Protein AF-A0A7C5JP77-F1 (afdb_monomer_lite)

Radius of gyration: 30.07 Å; chains: 1; bounding box: 99×41×96 Å

Foldseek 3Di:
DDDDDDDPPPVVVVVVVVVVVVVVVVVVVVVVVVVVVVVVVVVVLQVQLQVQLVVLLVVLLVVLVVVLVVLVVVLVVCVVVVNVVSNVVSLQVLLLSLQVSNLVSNLVSQVSSVVSVQDFDLVLLVVLLVVLVCLQPPQVPDADPVRHRLRDDSDPCNSVVNSVSSNVSSVVGGRDHQPQQADLPQDDDDFLVRDPVSVVCVVVVVVVCQVVPQVVPDCCGCVNPDDDPVSGDPDDDRDRDDPRHHRGSTSPDDDD

pLDDT: mean 86.54, std 12.5, range [37.97, 97.94]

Structure (mmCIF, N/CA/C/O backbone):
data_AF-A0A7C5JP77-F1
#
_entry.id   AF-A0A7C5JP77-F1
#
loop_
_atom_site.group_PDB
_atom_site.id
_atom_site.type_symbol
_atom_site.label_atom_id
_atom_site.label_alt_id
_atom_site.label_comp_id
_atom_site.label_asym_id
_atom_site.label_entity_id
_atom_site.label_seq_id
_atom_site.pdbx_PDB_ins_code
_atom_site.Cartn_x
_atom_site.Cartn_y
_atom_site.Cartn_z
_atom_site.occupancy
_atom_site.B_iso_or_equiv
_atom_site.auth_seq_id
_atom_site.auth_comp_id
_atom_site.auth_asym_id
_atom_site.auth_atom_id
_atom_site.pdbx_PDB_model_num
ATOM 1 N N . MET A 1 1 ? 66.248 25.920 -66.639 1.00 37.97 1 MET A N 1
ATOM 2 C CA . MET A 1 1 ? 65.153 26.590 -65.904 1.00 37.97 1 MET A CA 1
ATOM 3 C C . MET A 1 1 ? 64.176 25.505 -65.473 1.00 37.97 1 MET A C 1
ATOM 5 O O . MET A 1 1 ? 63.526 24.912 -66.321 1.00 37.97 1 MET A O 1
ATOM 9 N N . ILE A 1 2 ? 64.222 25.117 -64.198 1.00 39.66 2 ILE A N 1
ATOM 10 C CA . ILE A 1 2 ? 63.526 23.939 -63.660 1.00 39.66 2 ILE A CA 1
ATOM 11 C C . ILE A 1 2 ? 62.048 24.297 -63.466 1.00 39.66 2 ILE A C 1
ATOM 13 O O . ILE A 1 2 ? 61.718 25.127 -62.621 1.00 39.66 2 ILE A O 1
ATOM 17 N N . LEU A 1 3 ? 61.170 23.700 -64.274 1.00 46.06 3 LEU A N 1
ATOM 18 C CA . LEU A 1 3 ? 59.717 23.803 -64.135 1.00 46.06 3 LEU A CA 1
ATOM 19 C C . LEU A 1 3 ? 59.241 22.817 -63.063 1.00 46.06 3 LEU A C 1
ATOM 21 O O . LEU A 1 3 ? 59.566 21.632 -63.089 1.00 46.06 3 LEU A O 1
ATOM 25 N N . GLY A 1 4 ? 58.518 23.353 -62.080 1.00 53.06 4 GLY A N 1
ATOM 26 C CA . GLY A 1 4 ? 58.139 22.666 -60.855 1.00 53.06 4 GLY A CA 1
ATOM 27 C C . GLY A 1 4 ? 57.093 21.567 -61.036 1.00 53.06 4 GLY A C 1
ATOM 28 O O . GLY A 1 4 ? 56.078 21.740 -61.706 1.00 53.06 4 GLY A O 1
ATOM 29 N N . SER A 1 5 ? 57.300 20.464 -60.317 1.00 46.22 5 SER A N 1
ATOM 30 C CA . SER A 1 5 ? 56.284 19.445 -60.065 1.00 46.22 5 SER A CA 1
ATOM 31 C C . SER A 1 5 ? 55.594 19.743 -58.728 1.00 46.22 5 SER A C 1
ATOM 33 O O . SER A 1 5 ? 56.103 19.418 -57.653 1.00 46.22 5 SER A O 1
ATOM 35 N N . LYS A 1 6 ? 54.424 20.394 -58.777 1.00 56.50 6 LYS A N 1
ATOM 36 C CA . LYS A 1 6 ? 53.529 20.524 -57.615 1.00 56.50 6 LYS A CA 1
ATOM 37 C C . LYS A 1 6 ? 52.883 19.162 -57.336 1.00 56.50 6 LYS A C 1
ATOM 39 O O . LYS A 1 6 ? 52.058 18.694 -58.114 1.00 56.50 6 LYS A O 1
ATOM 44 N N . LYS A 1 7 ? 53.234 18.542 -56.203 1.00 54.53 7 LYS A N 1
ATOM 45 C CA . LYS A 1 7 ? 52.627 17.297 -55.696 1.00 54.53 7 LYS A CA 1
ATOM 46 C C . LYS A 1 7 ? 51.106 17.464 -55.516 1.00 54.53 7 LYS A C 1
ATOM 48 O O . LYS A 1 7 ? 50.663 18.098 -54.562 1.00 54.53 7 LYS A O 1
ATOM 53 N N . SER A 1 8 ? 50.302 16.855 -56.389 1.00 54.84 8 SER A N 1
ATOM 54 C CA . SER A 1 8 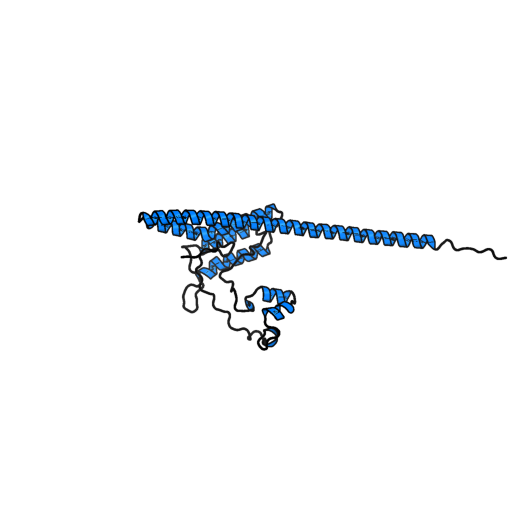? 48.829 16.819 -56.296 1.00 54.84 8 SER A CA 1
ATOM 55 C C . SER A 1 8 ? 48.281 15.696 -55.391 1.00 54.84 8 SER A C 1
ATOM 57 O O . SER A 1 8 ? 47.069 15.566 -55.236 1.00 54.84 8 SER A O 1
ATOM 59 N N . GLY A 1 9 ? 49.149 14.909 -54.742 1.00 54.22 9 GLY A N 1
ATOM 60 C CA . GLY A 1 9 ? 48.760 13.747 -53.926 1.00 54.22 9 GLY A CA 1
ATOM 61 C C . GLY A 1 9 ? 48.175 14.056 -52.538 1.00 54.22 9 GLY A C 1
ATOM 62 O O . GLY A 1 9 ? 47.487 13.212 -51.976 1.00 54.22 9 GLY A O 1
ATOM 63 N N . ASN A 1 10 ? 48.383 15.261 -51.991 1.00 58.22 10 ASN A N 1
ATOM 64 C CA . ASN A 1 10 ? 48.020 15.570 -50.596 1.00 58.22 10 ASN A CA 1
ATOM 65 C C . ASN A 1 10 ? 46.517 15.798 -50.354 1.00 58.22 10 ASN A C 1
ATOM 67 O O . ASN A 1 10 ? 46.034 15.575 -49.249 1.00 58.22 10 ASN A O 1
ATOM 71 N N . ARG A 1 11 ? 45.749 16.224 -51.367 1.00 61.47 11 ARG A N 1
ATOM 72 C CA . ARG A 1 11 ? 44.322 16.562 -51.182 1.00 61.47 11 ARG A CA 1
ATOM 73 C C . ARG A 1 11 ? 43.405 15.336 -51.166 1.00 61.47 11 ARG A C 1
ATOM 75 O O . ARG A 1 11 ? 42.412 15.342 -50.453 1.00 61.47 11 ARG A O 1
ATOM 82 N N . ARG A 1 12 ? 43.736 14.273 -51.912 1.00 66.00 12 ARG A N 1
ATOM 83 C CA . ARG A 1 12 ? 42.913 13.047 -51.969 1.00 66.00 12 ARG A CA 1
ATOM 84 C C . ARG A 1 12 ? 42.928 12.269 -50.648 1.00 66.00 12 ARG A C 1
ATOM 86 O O . ARG A 1 12 ? 41.871 11.836 -50.208 1.00 66.00 12 ARG A O 1
ATOM 93 N N . GLY A 1 13 ? 44.085 12.160 -49.987 1.00 72.75 13 GLY A N 1
ATOM 94 C CA . GLY A 1 13 ? 44.187 11.524 -48.665 1.00 72.75 13 GLY A CA 1
ATOM 95 C C . GLY A 1 13 ? 43.429 12.290 -47.575 1.00 72.75 13 GLY A C 1
ATOM 96 O O . GLY A 1 13 ? 42.719 11.689 -46.776 1.00 72.75 13 GLY A O 1
ATOM 97 N N . GLN A 1 14 ? 43.494 13.624 -47.603 1.00 79.69 14 GLN A N 1
ATOM 98 C CA . GLN A 1 14 ? 42.784 14.484 -46.652 1.00 79.69 14 GLN A CA 1
ATOM 99 C C . GLN A 1 14 ? 41.253 14.384 -46.782 1.00 79.69 14 GLN A C 1
ATOM 101 O O . GLN A 1 14 ? 40.559 14.369 -45.770 1.00 79.69 14 GLN A O 1
ATOM 106 N N . VAL A 1 15 ? 40.721 14.265 -48.006 1.00 88.06 15 VAL A N 1
ATOM 107 C CA . VAL A 1 15 ? 39.273 14.092 -48.237 1.00 88.06 15 VAL A CA 1
ATOM 108 C C . VAL A 1 15 ? 38.774 12.746 -47.706 1.00 88.06 15 VAL A C 1
ATOM 110 O O . VAL A 1 15 ? 37.706 12.693 -47.103 1.00 88.06 15 VAL A O 1
ATOM 113 N N . ILE A 1 16 ? 39.550 11.670 -47.874 1.00 89.69 16 ILE A N 1
ATOM 114 C CA . ILE A 1 16 ? 39.183 10.343 -47.355 1.00 89.69 16 ILE A CA 1
ATOM 115 C C . ILE A 1 16 ? 39.157 10.352 -45.823 1.00 89.69 16 ILE A C 1
ATOM 117 O O . ILE A 1 16 ? 38.186 9.887 -45.235 1.00 89.69 16 ILE A O 1
ATOM 121 N N . ILE A 1 17 ? 40.174 10.931 -45.175 1.00 90.00 17 ILE A N 1
ATOM 122 C CA . ILE A 1 17 ? 40.219 11.040 -43.707 1.00 90.00 17 ILE A CA 1
ATOM 123 C C . ILE A 1 17 ? 39.028 11.854 -43.191 1.00 90.00 17 ILE A C 1
ATOM 125 O O . ILE A 1 17 ? 38.385 11.450 -42.225 1.00 90.00 17 ILE A O 1
ATOM 129 N N . PHE A 1 18 ? 38.695 12.966 -43.852 1.00 92.75 18 PHE A N 1
ATOM 130 C CA . PHE A 1 18 ? 37.549 13.789 -43.474 1.00 92.75 18 PHE A CA 1
ATOM 131 C C . PHE A 1 18 ? 36.217 13.040 -43.617 1.00 92.75 18 PHE A C 1
ATOM 133 O O . PHE A 1 18 ? 35.397 13.091 -42.706 1.00 92.75 18 PHE A O 1
ATOM 140 N N . LEU A 1 19 ? 36.009 12.307 -44.717 1.00 93.94 19 LEU A N 1
ATOM 141 C CA . LEU A 1 19 ? 34.794 11.509 -44.919 1.00 93.94 19 LEU A CA 1
ATOM 142 C C . LEU A 1 19 ? 34.662 10.384 -43.890 1.00 93.94 19 LEU A C 1
ATOM 144 O O . LEU A 1 19 ? 33.571 10.169 -43.369 1.00 93.94 19 LEU A O 1
ATOM 148 N N . VAL A 1 20 ? 35.760 9.697 -43.566 1.00 95.19 20 VAL A N 1
ATOM 149 C CA . VAL A 1 20 ? 35.767 8.658 -42.526 1.00 95.19 20 VAL A CA 1
ATOM 150 C C . VAL A 1 20 ? 35.451 9.268 -41.161 1.00 95.19 20 VAL A C 1
ATOM 152 O O . VAL A 1 20 ? 34.589 8.753 -40.455 1.00 95.19 20 VAL A O 1
ATOM 155 N N . LEU A 1 21 ? 36.078 10.392 -40.806 1.00 96.06 21 LEU A N 1
ATOM 156 C CA . LEU A 1 21 ? 35.807 11.094 -39.551 1.00 96.06 21 LEU A CA 1
ATOM 157 C C . LEU A 1 21 ? 34.347 11.566 -39.472 1.00 96.06 21 LEU A C 1
ATOM 159 O O . LEU A 1 21 ? 33.698 11.377 -38.448 1.00 96.06 21 LEU A O 1
ATOM 163 N N . MET A 1 22 ? 33.806 12.114 -40.560 1.00 96.06 22 MET A N 1
ATOM 164 C CA . MET A 1 22 ? 32.404 12.522 -40.643 1.00 96.06 22 MET A CA 1
ATOM 165 C C . MET A 1 22 ? 31.453 11.328 -40.475 1.00 96.06 22 MET A C 1
ATOM 167 O O . MET A 1 22 ? 30.473 11.440 -39.744 1.00 96.06 22 MET A O 1
ATOM 171 N N . LEU A 1 23 ? 31.743 10.182 -41.100 1.00 96.56 23 LEU A N 1
ATOM 172 C CA . LEU A 1 23 ? 30.961 8.951 -40.935 1.00 96.56 23 LEU A CA 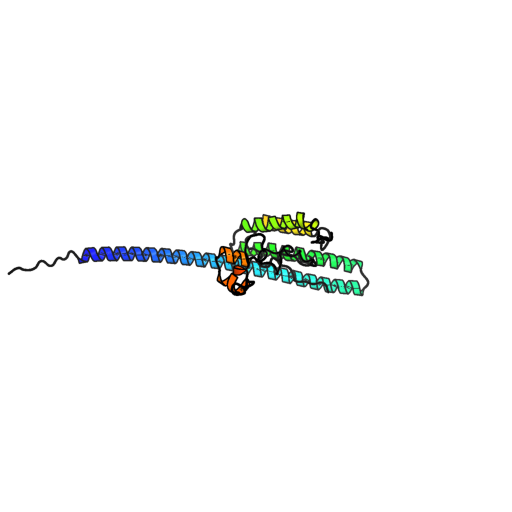1
ATOM 173 C C . LEU A 1 23 ? 30.979 8.450 -39.491 1.00 96.56 23 LEU A C 1
ATOM 175 O O . LEU A 1 23 ? 29.932 8.090 -38.959 1.00 96.56 23 LEU A O 1
ATOM 179 N N . VAL A 1 24 ? 32.148 8.462 -38.848 1.00 96.62 24 VAL A N 1
ATOM 180 C CA . VAL A 1 24 ? 32.291 8.070 -37.440 1.00 96.62 24 VAL A CA 1
ATOM 181 C C . VAL A 1 24 ? 31.489 9.008 -36.538 1.00 96.62 24 VAL A C 1
ATOM 183 O O . VAL A 1 24 ? 30.733 8.537 -35.693 1.00 96.62 24 VAL A O 1
ATOM 186 N N . ILE A 1 25 ? 31.586 10.325 -36.745 1.00 96.69 25 ILE A N 1
ATOM 187 C CA . ILE A 1 25 ? 30.802 11.307 -35.982 1.00 96.69 25 ILE A CA 1
ATOM 188 C C . ILE A 1 25 ? 29.303 11.069 -36.183 1.00 96.69 25 ILE A C 1
ATOM 190 O O . ILE A 1 25 ? 28.566 10.999 -35.203 1.00 96.69 25 ILE A O 1
ATOM 194 N N . LEU A 1 26 ? 28.845 10.900 -37.426 1.00 96.81 26 LEU A N 1
ATOM 195 C CA . LEU A 1 26 ? 27.435 10.628 -37.719 1.00 96.81 26 LEU A CA 1
ATOM 196 C C . LEU A 1 26 ? 26.949 9.340 -37.053 1.00 96.81 26 LEU A C 1
ATOM 198 O O . LEU A 1 26 ? 25.852 9.321 -36.503 1.00 96.81 26 LEU A O 1
ATOM 202 N N . PHE A 1 27 ? 27.765 8.289 -37.052 1.00 96.56 27 PHE A N 1
ATOM 203 C CA . PHE A 1 27 ? 27.444 7.037 -36.376 1.00 96.56 27 PHE A CA 1
ATOM 204 C C . PHE A 1 27 ? 27.237 7.237 -34.869 1.00 96.56 27 PHE A C 1
ATOM 206 O O . PHE A 1 27 ? 26.215 6.809 -34.331 1.00 96.56 27 PHE A O 1
ATOM 213 N N . PHE A 1 28 ? 28.143 7.959 -34.199 1.00 97.12 28 PHE A N 1
ATOM 214 C CA . PHE A 1 28 ? 27.981 8.294 -32.781 1.00 97.12 28 PHE A CA 1
ATOM 215 C C . PHE A 1 28 ? 26.754 9.168 -32.521 1.00 97.12 28 PHE A C 1
ATOM 217 O O . PHE A 1 28 ? 26.033 8.922 -31.559 1.00 97.12 28 PHE A O 1
ATOM 224 N N . VAL A 1 29 ? 26.479 10.150 -33.383 1.00 96.75 29 VAL A N 1
ATOM 225 C CA . VAL A 1 29 ? 25.280 10.994 -33.269 1.00 96.75 29 VAL A CA 1
ATOM 226 C C . VAL A 1 29 ? 24.009 10.151 -33.382 1.00 96.75 29 VAL A C 1
ATOM 228 O O . VAL A 1 29 ? 23.079 10.361 -32.605 1.00 96.75 29 VAL A O 1
ATOM 231 N N . VAL A 1 30 ? 23.956 9.184 -34.301 1.00 96.50 30 VAL A N 1
ATOM 232 C CA . VAL A 1 30 ? 22.794 8.294 -34.460 1.00 96.50 30 VAL A CA 1
ATOM 233 C C . VAL A 1 30 ? 22.602 7.403 -33.231 1.00 96.50 30 VAL A C 1
ATOM 235 O O . VAL A 1 30 ? 21.485 7.337 -32.721 1.00 96.50 30 VAL A O 1
ATOM 238 N N . ILE A 1 31 ? 23.668 6.775 -32.718 1.00 96.12 31 ILE A N 1
ATOM 239 C CA . ILE A 1 31 ? 23.594 5.959 -31.492 1.00 96.12 31 ILE A CA 1
ATOM 240 C C . ILE A 1 31 ? 23.131 6.808 -30.311 1.00 96.12 31 ILE A C 1
ATOM 242 O O . ILE A 1 31 ? 22.189 6.436 -29.618 1.00 96.12 31 ILE A O 1
ATOM 246 N N . PHE A 1 32 ? 23.738 7.980 -30.125 1.00 96.19 32 PHE A N 1
ATOM 247 C CA . PHE A 1 32 ? 23.398 8.872 -29.025 1.00 96.19 32 PHE A CA 1
ATOM 248 C C . PHE A 1 32 ? 21.928 9.306 -29.069 1.00 96.19 32 PHE A C 1
ATOM 250 O O . PHE A 1 32 ? 21.248 9.292 -28.045 1.00 96.19 32 PHE A O 1
ATOM 257 N N . ASN A 1 33 ? 21.408 9.650 -30.253 1.00 96.00 33 ASN A N 1
ATOM 258 C CA . ASN A 1 33 ? 19.995 10.001 -30.403 1.00 96.00 33 ASN A CA 1
ATOM 259 C C . ASN A 1 33 ? 19.077 8.810 -30.116 1.00 96.00 33 ASN A C 1
ATOM 261 O O . ASN A 1 33 ? 18.059 8.978 -29.447 1.00 96.00 33 ASN A O 1
ATOM 265 N N . PHE A 1 34 ? 19.426 7.613 -30.592 1.00 96.44 34 PHE A N 1
ATOM 266 C CA . PHE A 1 34 ? 18.645 6.409 -30.323 1.00 96.44 34 PHE A CA 1
ATOM 267 C C . PHE A 1 34 ? 18.576 6.097 -28.823 1.00 96.44 34 PHE A C 1
ATOM 269 O O . PHE A 1 34 ? 17.485 5.878 -28.291 1.00 96.44 34 PHE A O 1
ATOM 276 N N . ASP A 1 35 ? 19.713 6.145 -28.130 1.00 95.44 35 ASP A N 1
ATOM 277 C CA . ASP A 1 35 ? 19.783 5.899 -26.690 1.00 95.44 35 ASP A CA 1
ATOM 278 C C . ASP A 1 35 ? 19.000 6.955 -25.904 1.00 95.44 35 ASP A C 1
ATOM 280 O O . ASP A 1 35 ? 18.202 6.609 -25.029 1.00 95.44 35 ASP A O 1
ATOM 284 N N . LEU A 1 36 ? 19.144 8.236 -26.262 1.00 95.12 36 LEU A N 1
ATOM 285 C CA . LEU A 1 36 ? 18.402 9.329 -25.634 1.00 95.12 36 LEU A CA 1
ATOM 286 C C . LEU A 1 36 ? 16.889 9.154 -25.813 1.00 95.12 36 LEU A C 1
ATOM 288 O O . LEU A 1 36 ? 16.140 9.238 -24.838 1.00 95.12 36 LEU A O 1
ATOM 292 N N . HIS A 1 37 ? 16.428 8.842 -27.026 1.00 95.38 37 HIS A N 1
ATOM 293 C CA . HIS A 1 37 ? 15.012 8.575 -27.277 1.00 95.38 37 HIS A CA 1
ATOM 294 C C . HIS A 1 37 ? 14.500 7.372 -26.487 1.00 95.38 37 HIS A C 1
ATOM 296 O O . HIS A 1 37 ? 13.410 7.438 -25.915 1.00 95.38 37 HIS A O 1
ATOM 302 N N . LYS A 1 38 ? 15.280 6.289 -26.412 1.00 94.81 38 LYS A N 1
ATOM 303 C CA . LYS A 1 38 ? 14.903 5.086 -25.666 1.00 94.81 38 LYS A CA 1
ATOM 304 C C . LYS A 1 38 ? 14.769 5.369 -24.169 1.00 94.81 38 LYS A C 1
ATOM 306 O O . LYS A 1 38 ? 13.777 4.957 -23.568 1.00 94.81 38 LYS A O 1
ATOM 311 N N . ILE A 1 39 ? 15.723 6.090 -23.578 1.00 94.12 39 ILE A N 1
ATOM 312 C CA . ILE A 1 39 ? 15.694 6.458 -22.154 1.00 94.12 39 ILE A CA 1
ATOM 313 C C . ILE A 1 39 ? 14.486 7.350 -21.855 1.00 94.12 39 ILE A C 1
ATOM 315 O O . ILE A 1 39 ? 13.744 7.077 -20.911 1.00 94.12 39 ILE A O 1
ATOM 319 N N . LEU A 1 40 ? 14.246 8.379 -22.673 1.00 94.19 40 LEU A N 1
ATOM 320 C CA . LEU A 1 40 ? 13.098 9.273 -22.494 1.00 94.19 40 LEU A CA 1
ATOM 321 C C . LEU A 1 40 ? 11.766 8.529 -22.630 1.00 94.19 40 LEU A C 1
ATOM 323 O O . LEU A 1 40 ? 10.856 8.752 -21.832 1.00 94.19 40 LEU A O 1
ATOM 327 N N . TYR A 1 41 ? 11.662 7.621 -23.599 1.00 93.19 41 TYR A N 1
ATOM 328 C CA . TYR A 1 41 ? 10.461 6.819 -23.808 1.00 93.19 41 TYR A CA 1
ATOM 329 C C . TYR A 1 41 ? 10.164 5.904 -22.614 1.00 93.19 41 TYR A C 1
ATOM 331 O O . TYR A 1 41 ? 9.043 5.906 -22.109 1.00 93.19 41 TYR A O 1
ATOM 339 N N . ILE A 1 42 ? 11.163 5.162 -22.122 1.00 91.38 42 ILE A N 1
ATOM 340 C CA . ILE A 1 42 ? 10.990 4.275 -20.959 1.00 91.38 42 ILE A CA 1
ATOM 341 C C . ILE A 1 42 ? 10.632 5.091 -19.713 1.00 91.38 42 ILE A C 1
ATOM 343 O O . ILE A 1 42 ? 9.732 4.701 -18.973 1.00 91.38 42 ILE A O 1
ATOM 347 N N . LYS A 1 43 ? 11.272 6.250 -19.511 1.00 91.06 43 LYS A N 1
ATOM 348 C CA . LYS A 1 43 ? 10.963 7.138 -18.384 1.00 91.06 43 LYS A CA 1
ATOM 349 C C . LYS A 1 43 ? 9.529 7.665 -18.442 1.00 91.06 43 LYS A C 1
ATOM 351 O O . LYS A 1 43 ? 8.837 7.630 -17.432 1.00 91.06 43 LYS A O 1
ATOM 356 N N . SER A 1 44 ? 9.071 8.106 -19.615 1.00 92.69 44 SER A N 1
ATOM 357 C CA . SER A 1 44 ? 7.689 8.567 -19.798 1.00 92.69 44 SER A CA 1
ATOM 358 C C . SER A 1 44 ? 6.678 7.453 -19.531 1.00 92.69 44 SER A C 1
ATOM 360 O O . SER A 1 44 ? 5.659 7.691 -18.892 1.00 92.69 44 SER A O 1
ATOM 362 N N . LEU A 1 45 ? 6.968 6.232 -19.977 1.00 91.50 45 LEU A N 1
ATOM 363 C CA . LEU A 1 45 ? 6.102 5.078 -19.762 1.00 91.50 45 LEU A CA 1
ATOM 364 C C . LEU A 1 45 ? 6.025 4.688 -18.279 1.00 91.50 45 LEU A C 1
ATOM 366 O O . LEU A 1 45 ? 4.929 4.479 -17.765 1.00 91.50 45 LEU A O 1
ATOM 370 N N . ALA A 1 46 ? 7.165 4.661 -17.584 1.00 89.69 46 ALA A N 1
ATOM 371 C CA . ALA A 1 46 ? 7.217 4.404 -16.146 1.00 89.69 46 ALA A CA 1
ATOM 372 C C . ALA A 1 46 ? 6.460 5.475 -15.343 1.00 89.69 46 ALA A C 1
ATOM 374 O O . ALA A 1 46 ? 5.680 5.137 -14.455 1.00 89.69 46 ALA A O 1
ATOM 375 N N . GLN A 1 47 ? 6.627 6.754 -15.696 1.00 91.62 47 GLN A N 1
ATOM 376 C CA . GLN A 1 47 ? 5.910 7.855 -15.054 1.00 91.62 47 GLN A CA 1
ATOM 377 C C . GLN A 1 47 ? 4.395 7.751 -15.272 1.00 91.62 47 GLN A C 1
ATOM 379 O O . GLN A 1 47 ? 3.642 7.792 -14.306 1.00 91.62 47 GLN A O 1
ATOM 384 N N . ASN A 1 48 ? 3.945 7.522 -16.509 1.00 94.00 48 ASN A N 1
ATOM 385 C CA . ASN A 1 48 ? 2.519 7.357 -16.808 1.00 94.00 48 ASN A CA 1
ATOM 386 C C . ASN A 1 48 ? 1.899 6.181 -16.037 1.00 94.00 48 ASN A C 1
ATOM 388 O O . ASN A 1 48 ? 0.750 6.259 -15.604 1.00 94.00 48 ASN A O 1
ATOM 392 N N . ALA A 1 49 ? 2.649 5.090 -15.857 1.00 94.00 49 ALA A N 1
ATOM 393 C CA . ALA A 1 49 ? 2.196 3.961 -15.058 1.00 94.00 49 ALA A CA 1
ATOM 394 C C . ALA A 1 49 ? 2.086 4.306 -13.568 1.00 94.00 49 ALA A C 1
ATOM 396 O O . ALA A 1 49 ? 1.077 3.960 -12.950 1.00 94.00 49 ALA A O 1
ATOM 397 N N . GLY A 1 50 ? 3.071 5.013 -13.008 1.00 92.44 50 GLY A N 1
ATOM 398 C CA . GLY A 1 50 ? 3.023 5.518 -11.634 1.00 92.44 50 GLY A CA 1
ATOM 399 C C . GLY A 1 50 ? 1.841 6.464 -11.408 1.00 92.44 50 GLY A C 1
ATOM 400 O O . GLY A 1 50 ? 1.034 6.230 -10.510 1.00 92.44 50 GLY A O 1
ATOM 401 N N . ASP A 1 51 ? 1.668 7.455 -12.283 1.00 92.94 51 ASP A N 1
ATOM 402 C CA . ASP A 1 51 ? 0.593 8.451 -12.200 1.00 92.94 51 ASP A CA 1
ATOM 403 C C . ASP A 1 51 ? -0.796 7.800 -12.296 1.00 92.94 51 ASP A C 1
ATOM 405 O O . ASP A 1 51 ? -1.697 8.111 -11.513 1.00 92.94 51 ASP A O 1
ATOM 409 N N . ALA A 1 52 ? -0.978 6.844 -13.214 1.00 95.31 52 ALA A N 1
ATOM 410 C CA . ALA A 1 52 ? -2.230 6.099 -13.334 1.00 95.31 52 ALA A CA 1
ATOM 411 C C . ALA A 1 52 ? -2.524 5.246 -12.091 1.00 95.31 52 ALA A C 1
ATOM 413 O O . ALA A 1 52 ? -3.678 5.149 -11.668 1.00 95.31 52 ALA A O 1
ATOM 414 N N . SER A 1 53 ? -1.489 4.650 -11.496 1.00 95.38 53 SER A N 1
ATOM 415 C CA . SER A 1 53 ? -1.601 3.859 -10.265 1.00 95.38 53 SER A CA 1
ATOM 416 C C . SER A 1 53 ? -2.008 4.731 -9.085 1.00 95.38 53 SER A C 1
ATOM 418 O O . SER A 1 53 ? -2.981 4.417 -8.400 1.00 95.38 53 SER A O 1
ATOM 420 N N . ALA A 1 54 ? -1.323 5.862 -8.899 1.00 93.06 54 ALA A N 1
ATOM 421 C CA . ALA A 1 54 ? -1.619 6.829 -7.849 1.00 93.06 54 ALA A CA 1
ATOM 422 C C . ALA A 1 54 ? -3.040 7.392 -7.986 1.00 93.06 54 ALA A C 1
ATOM 424 O O . ALA A 1 54 ? -3.782 7.454 -7.006 1.00 93.06 54 ALA A O 1
ATOM 425 N N . LEU A 1 55 ? -3.463 7.730 -9.210 1.00 94.88 55 LEU A N 1
ATOM 426 C CA . LEU A 1 55 ? -4.815 8.220 -9.473 1.00 94.88 55 LEU A CA 1
ATOM 427 C C . LEU A 1 55 ? -5.885 7.171 -9.137 1.00 94.88 55 LEU A C 1
ATOM 429 O O . LEU A 1 55 ? -6.915 7.504 -8.547 1.00 94.88 55 LEU A O 1
ATOM 433 N N . MET A 1 56 ? -5.660 5.907 -9.503 1.00 95.38 56 MET A N 1
ATOM 434 C CA . MET A 1 56 ? -6.607 4.830 -9.209 1.00 95.38 56 MET A CA 1
ATOM 435 C C . MET A 1 56 ? -6.674 4.507 -7.717 1.00 95.38 56 MET A C 1
ATOM 437 O O . MET A 1 56 ? -7.781 4.343 -7.197 1.00 95.38 56 MET A O 1
ATOM 441 N N . ALA A 1 57 ? -5.533 4.502 -7.022 1.00 94.12 57 ALA A N 1
ATOM 442 C CA . ALA A 1 57 ? -5.490 4.362 -5.571 1.00 94.12 57 ALA A CA 1
ATOM 443 C C . ALA A 1 57 ? -6.278 5.490 -4.884 1.00 94.12 57 ALA A C 1
ATOM 445 O O . ALA A 1 57 ? -7.207 5.217 -4.122 1.00 94.12 57 ALA A O 1
ATOM 446 N N . ALA A 1 58 ? -5.998 6.751 -5.233 1.00 92.62 58 ALA A N 1
ATOM 447 C CA . ALA A 1 58 ? -6.676 7.918 -4.667 1.00 92.62 58 ALA A CA 1
ATOM 448 C C . ALA A 1 58 ? -8.193 7.893 -4.918 1.00 92.62 58 ALA A C 1
ATOM 450 O O . ALA A 1 58 ? -8.988 8.220 -4.033 1.00 92.62 58 ALA A O 1
ATOM 451 N N . ARG A 1 59 ? -8.621 7.453 -6.109 1.00 95.50 59 ARG A N 1
ATOM 452 C CA . ARG A 1 59 ? -10.045 7.303 -6.434 1.00 95.50 59 ARG A CA 1
ATOM 453 C C . ARG A 1 59 ? -10.732 6.299 -5.509 1.00 95.50 59 ARG A C 1
ATOM 455 O O . ARG A 1 59 ? -11.825 6.583 -5.022 1.00 95.50 59 ARG A O 1
ATOM 462 N N . TRP A 1 60 ? -10.112 5.149 -5.257 1.00 95.62 60 TRP A N 1
ATOM 463 C CA . TRP A 1 60 ? -10.675 4.128 -4.370 1.00 95.62 60 TRP A CA 1
ATOM 464 C C . TRP A 1 60 ? -10.613 4.506 -2.893 1.00 95.62 60 TRP A C 1
ATOM 466 O O . TRP A 1 60 ? -11.565 4.220 -2.165 1.00 95.62 60 TRP A O 1
ATOM 476 N N . GLN A 1 61 ? -9.573 5.220 -2.459 1.00 93.50 61 GLN A N 1
ATOM 477 C CA . GLN A 1 61 ? -9.545 5.831 -1.128 1.00 93.50 61 GLN A CA 1
ATOM 478 C C . GLN A 1 61 ? -10.725 6.799 -0.951 1.00 93.50 61 GLN A C 1
ATOM 480 O O . GLN A 1 61 ? -11.449 6.705 0.037 1.00 93.50 61 GLN A O 1
ATOM 485 N N . GLY A 1 62 ? -10.993 7.659 -1.942 1.00 94.56 62 GLY A N 1
ATOM 486 C CA . GLY A 1 62 ? -12.141 8.572 -1.925 1.00 94.56 62 GLY A CA 1
ATOM 487 C C . GLY A 1 62 ? -13.497 7.857 -1.891 1.00 94.56 62 GLY A C 1
ATOM 488 O O . GLY A 1 62 ? -14.370 8.229 -1.110 1.00 94.56 62 GLY A O 1
ATOM 489 N N . ILE A 1 63 ? -13.672 6.794 -2.687 1.00 96.88 63 ILE A N 1
ATOM 490 C CA . ILE A 1 63 ? -14.891 5.962 -2.659 1.00 96.88 63 ILE A CA 1
ATOM 491 C C . ILE A 1 63 ? -15.085 5.330 -1.275 1.00 96.88 63 ILE A C 1
ATOM 493 O O . ILE A 1 63 ? -16.190 5.359 -0.736 1.00 96.88 63 ILE A O 1
ATOM 497 N N . THR A 1 64 ? -14.014 4.799 -0.685 1.00 96.69 64 THR A N 1
ATOM 498 C CA . THR A 1 64 ? -14.061 4.156 0.634 1.00 96.69 64 THR A CA 1
ATOM 499 C C . THR A 1 64 ? -14.410 5.161 1.732 1.00 96.69 64 THR A C 1
ATOM 501 O O . THR A 1 64 ? -15.263 4.880 2.569 1.00 96.69 64 THR A O 1
ATOM 504 N N . LEU A 1 65 ? -13.813 6.357 1.704 1.00 95.50 65 LEU A N 1
ATOM 505 C CA . LEU A 1 65 ? -14.124 7.433 2.651 1.00 95.50 65 LEU A CA 1
ATOM 506 C C . LEU A 1 65 ? -15.592 7.866 2.574 1.00 95.50 65 LEU A C 1
ATOM 508 O O . LEU A 1 65 ? -16.223 8.050 3.613 1.00 95.50 65 LEU A O 1
ATOM 512 N N . ASN A 1 66 ? -16.151 7.976 1.365 1.00 96.50 66 ASN A N 1
ATOM 513 C CA . ASN A 1 66 ? -17.570 8.287 1.190 1.00 96.50 66 ASN A CA 1
ATOM 514 C C . ASN A 1 66 ? -18.459 7.189 1.789 1.00 96.50 66 ASN A C 1
ATOM 516 O O . ASN A 1 66 ? -19.379 7.498 2.538 1.00 96.50 66 ASN A O 1
ATOM 520 N N . LEU A 1 67 ? -18.136 5.915 1.540 1.00 96.75 67 LEU A N 1
ATOM 521 C CA . LEU A 1 67 ? -18.884 4.783 2.095 1.00 96.75 67 LEU A CA 1
ATOM 522 C C . LEU A 1 67 ? -18.833 4.749 3.631 1.00 96.75 67 LEU A C 1
ATOM 524 O O . LEU A 1 67 ? -19.838 4.471 4.283 1.00 96.75 67 LEU A O 1
ATOM 528 N N . ILE A 1 68 ? -17.679 5.063 4.225 1.00 95.25 68 ILE A N 1
ATOM 529 C CA . ILE A 1 68 ? -17.548 5.205 5.681 1.00 95.25 68 ILE A CA 1
ATOM 530 C C . ILE A 1 68 ? -18.390 6.385 6.188 1.00 95.25 68 ILE A C 1
ATOM 532 O O . ILE A 1 68 ? -19.035 6.265 7.230 1.00 95.25 68 ILE A O 1
ATOM 536 N N . GLY A 1 69 ? -18.433 7.496 5.448 1.00 94.69 69 GLY A N 1
ATOM 537 C CA . GLY A 1 69 ? -19.317 8.629 5.724 1.00 94.69 69 GLY A CA 1
ATOM 538 C C . GLY A 1 69 ? -20.797 8.238 5.736 1.00 94.69 69 GLY A C 1
ATOM 539 O O . GLY A 1 69 ? -21.506 8.565 6.688 1.00 94.69 69 GLY A O 1
ATOM 540 N N . ASP A 1 70 ? -21.245 7.469 4.745 1.00 97.00 70 ASP A N 1
ATOM 541 C CA . ASP A 1 70 ? -22.616 6.950 4.684 1.00 97.00 70 ASP A CA 1
ATOM 542 C C . ASP A 1 70 ? -22.917 6.022 5.874 1.00 97.00 70 ASP A C 1
ATOM 544 O O . ASP A 1 70 ? -23.976 6.120 6.502 1.00 97.00 70 ASP A O 1
ATOM 548 N N . LEU A 1 71 ? -21.958 5.170 6.252 1.00 96.12 71 LEU A N 1
ATOM 549 C CA . LEU A 1 71 ? -22.057 4.318 7.440 1.00 96.12 71 LEU A CA 1
ATOM 550 C C . LEU A 1 71 ? -22.130 5.130 8.735 1.00 96.12 71 LEU A C 1
ATOM 552 O O . LEU A 1 71 ? -22.922 4.781 9.605 1.00 96.12 71 LEU A O 1
ATOM 556 N N . ASN A 1 72 ? -21.393 6.237 8.854 1.00 94.31 72 ASN A N 1
ATOM 557 C CA . ASN A 1 72 ? -21.479 7.123 10.021 1.00 94.31 72 ASN A CA 1
ATOM 558 C C . ASN A 1 72 ? -22.890 7.717 10.173 1.00 94.31 72 ASN A C 1
ATOM 560 O O . ASN A 1 72 ? -23.421 7.781 11.282 1.00 94.31 72 ASN A O 1
ATOM 564 N N . ILE A 1 73 ? -23.528 8.116 9.066 1.00 96.25 73 ILE A N 1
ATOM 565 C CA . ILE A 1 73 ? -24.906 8.636 9.085 1.00 96.25 73 ILE A CA 1
ATOM 566 C C . ILE A 1 73 ? -25.887 7.533 9.501 1.00 96.25 73 ILE A C 1
ATOM 568 O O . ILE A 1 73 ? -26.746 7.758 10.357 1.00 96.25 73 ILE A O 1
ATOM 572 N N . MET A 1 74 ? -25.746 6.327 8.941 1.00 96.25 74 MET A N 1
ATOM 573 C CA . MET A 1 74 ? -26.583 5.179 9.310 1.00 96.25 74 MET A CA 1
ATOM 574 C C . MET A 1 74 ? -26.401 4.781 10.780 1.00 96.25 74 MET A C 1
ATOM 576 O O . MET A 1 74 ? -27.383 4.486 11.461 1.00 96.25 74 MET A O 1
ATOM 580 N N . GLN A 1 75 ? -25.171 4.828 11.292 1.00 95.62 75 GLN A N 1
ATOM 581 C CA . GLN A 1 75 ? -24.869 4.556 12.695 1.00 95.62 75 GLN A CA 1
ATOM 582 C C . GLN A 1 75 ? -25.540 5.584 13.610 1.00 95.62 75 GLN A C 1
ATOM 584 O O . GLN A 1 75 ? -26.185 5.206 14.587 1.00 95.62 75 GLN A O 1
ATOM 589 N N . ALA A 1 76 ? -25.446 6.875 13.278 1.00 94.75 76 ALA A N 1
ATOM 590 C CA . ALA A 1 76 ? -26.093 7.939 14.042 1.00 94.75 76 ALA A CA 1
ATOM 591 C C . ALA A 1 76 ? -27.621 7.773 14.074 1.00 94.75 76 ALA A C 1
ATOM 593 O O . ALA A 1 76 ? -28.243 7.956 15.124 1.00 94.75 76 ALA A O 1
ATOM 594 N N . LEU A 1 77 ? -28.228 7.368 12.953 1.00 96.62 77 LEU A N 1
ATOM 595 C CA . LEU A 1 77 ? -29.658 7.071 12.884 1.00 96.62 77 LEU A CA 1
ATOM 596 C C . LEU A 1 77 ? -30.032 5.880 13.778 1.00 96.62 77 LEU A C 1
ATOM 598 O O . LEU A 1 77 ? -30.974 5.996 14.562 1.00 96.62 77 LEU A O 1
ATOM 602 N N . ALA A 1 78 ? -29.284 4.776 13.711 1.00 95.81 78 ALA A N 1
ATOM 603 C CA . ALA A 1 78 ? -29.516 3.598 14.550 1.00 95.81 78 ALA A CA 1
ATOM 604 C C . ALA A 1 78 ? -29.413 3.942 16.046 1.00 95.81 78 ALA A C 1
ATOM 606 O O . ALA A 1 78 ? -30.307 3.612 16.828 1.00 95.81 78 ALA A O 1
ATOM 607 N N . LEU A 1 79 ? -28.386 4.706 16.433 1.00 95.56 79 LEU A N 1
ATOM 608 C CA . LEU A 1 79 ? -28.216 5.188 17.806 1.00 95.56 79 LEU A CA 1
ATOM 609 C C . LEU A 1 79 ? -29.366 6.104 18.247 1.00 95.56 79 LEU A C 1
ATOM 611 O O . LEU A 1 79 ? -29.849 5.968 19.369 1.00 95.56 79 LEU A O 1
ATOM 615 N N . SER A 1 80 ? -29.855 6.990 17.371 1.00 97.06 80 SER A N 1
ATOM 616 C CA . SER A 1 80 ? -30.993 7.873 17.683 1.00 97.06 80 SER A CA 1
ATOM 617 C C . SER A 1 80 ? -32.299 7.113 17.944 1.00 97.06 80 SER A C 1
ATOM 619 O O . SER A 1 80 ? -33.156 7.592 18.683 1.00 97.06 80 SER A O 1
ATOM 621 N N . GLN A 1 81 ? -32.436 5.917 17.367 1.00 96.81 81 GLN A N 1
ATOM 622 C CA . GLN A 1 81 ? -33.588 5.031 17.542 1.00 96.81 81 GLN A CA 1
ATOM 623 C C . GLN A 1 81 ? -33.404 4.035 18.701 1.00 96.81 81 GLN A C 1
ATOM 625 O O . GLN A 1 81 ? -34.318 3.268 18.994 1.00 96.81 81 GLN A O 1
ATOM 630 N N . GLY A 1 82 ? -32.244 4.039 19.369 1.00 95.31 82 GLY A N 1
ATOM 631 C CA . GLY A 1 82 ? -31.904 3.072 20.416 1.00 95.31 82 GLY A CA 1
ATOM 632 C C . GLY A 1 82 ? -31.578 1.667 19.892 1.00 95.31 82 GLY A C 1
ATOM 633 O O . GLY A 1 82 ? -31.551 0.718 20.676 1.00 95.31 82 GLY A O 1
ATOM 634 N N . ASP A 1 83 ? -31.321 1.512 18.590 1.00 96.06 83 ASP A N 1
ATOM 635 C CA . ASP A 1 83 ? -30.924 0.242 17.979 1.00 96.06 83 ASP A CA 1
ATOM 636 C C . ASP A 1 83 ? -29.401 0.045 18.061 1.00 96.06 83 ASP A C 1
ATOM 638 O O . ASP A 1 83 ? -28.637 0.278 17.117 1.00 96.06 83 ASP A O 1
ATOM 642 N N . PHE A 1 84 ? -28.949 -0.390 19.236 1.00 94.88 84 PHE A N 1
ATOM 643 C CA . PHE A 1 84 ? -27.532 -0.638 19.504 1.00 94.88 84 PHE A CA 1
ATOM 644 C C . PHE A 1 84 ? -26.969 -1.850 18.749 1.00 94.88 84 PHE A C 1
ATOM 646 O O . PHE A 1 84 ? -25.761 -1.914 18.517 1.00 94.88 84 PHE A O 1
ATOM 653 N N . VAL A 1 85 ? -27.821 -2.800 18.344 1.00 95.81 85 VAL A N 1
ATOM 654 C CA . VAL A 1 85 ? -27.392 -3.998 17.606 1.00 95.81 85 VAL A CA 1
ATOM 655 C C . VAL A 1 85 ? -26.968 -3.601 16.197 1.00 95.81 85 VAL A C 1
ATOM 657 O O . VAL A 1 85 ? -25.854 -3.920 15.775 1.00 95.81 85 VAL A O 1
ATOM 660 N N . THR A 1 86 ? -27.807 -2.836 15.497 1.00 94.62 86 THR A N 1
ATOM 661 C CA . THR A 1 86 ? -27.476 -2.314 14.166 1.00 94.62 86 THR A CA 1
ATOM 662 C C . THR A 1 86 ? -26.292 -1.354 14.228 1.00 94.62 86 THR A C 1
ATOM 664 O O . THR A 1 86 ? -25.385 -1.454 13.402 1.00 94.62 86 THR A O 1
ATOM 667 N N . ALA A 1 87 ? -26.234 -0.473 15.233 1.00 93.81 87 ALA A N 1
ATOM 668 C CA . ALA A 1 87 ? -25.103 0.439 15.404 1.00 93.81 87 ALA A CA 1
ATOM 669 C C . ALA A 1 87 ? -23.767 -0.311 15.575 1.00 93.81 87 ALA A C 1
ATOM 671 O O . ALA A 1 87 ? -22.767 0.077 14.972 1.00 93.81 87 ALA A O 1
ATOM 672 N N . SER A 1 88 ? -23.753 -1.410 16.338 1.00 93.44 88 SER A N 1
ATOM 673 C CA . SER A 1 88 ? -22.567 -2.257 16.517 1.00 93.44 88 SER A CA 1
ATOM 674 C C . SER A 1 88 ? -22.173 -2.994 15.232 1.00 93.44 88 SER A C 1
ATOM 676 O O . SER A 1 88 ? -20.991 -3.031 14.880 1.00 93.44 88 SER A O 1
ATOM 678 N N . ALA A 1 89 ? -23.151 -3.519 14.486 1.00 94.69 89 ALA A N 1
ATOM 679 C CA . ALA A 1 89 ? -22.901 -4.153 13.193 1.00 94.69 89 ALA A CA 1
ATOM 680 C C . ALA A 1 89 ? -22.288 -3.167 12.180 1.00 94.69 89 ALA A C 1
ATOM 682 O O . ALA A 1 89 ? -21.347 -3.522 11.467 1.00 94.69 89 ALA A O 1
ATOM 683 N N . ILE A 1 90 ? -22.763 -1.916 12.163 1.00 95.06 90 ILE A N 1
ATOM 684 C CA . ILE A 1 90 ? -22.203 -0.851 11.322 1.00 95.06 90 ILE A CA 1
ATOM 685 C C . ILE A 1 90 ? -20.748 -0.559 11.706 1.00 95.06 90 ILE A C 1
ATOM 687 O O . ILE A 1 90 ? -19.905 -0.510 10.811 1.00 95.06 90 ILE A O 1
ATOM 691 N N . THR A 1 91 ? -20.424 -0.458 13.000 1.00 92.81 91 THR A N 1
ATOM 692 C CA . THR A 1 91 ? -19.031 -0.288 13.458 1.00 92.81 91 THR A CA 1
ATOM 693 C C . THR A 1 91 ? -18.126 -1.412 12.952 1.00 92.81 91 THR A C 1
ATOM 695 O O . THR A 1 91 ? -17.017 -1.155 12.484 1.00 92.81 91 THR A O 1
ATOM 698 N N . GLY A 1 92 ? -18.598 -2.663 12.989 1.00 92.31 92 GLY A N 1
ATOM 699 C CA . GLY A 1 92 ? -17.851 -3.806 12.454 1.00 92.31 92 GLY A CA 1
ATOM 700 C C . GLY A 1 92 ? -17.600 -3.703 10.945 1.00 92.31 92 GLY A C 1
ATOM 701 O O . GLY A 1 92 ? -16.499 -3.988 10.475 1.00 92.31 92 GLY A O 1
ATOM 702 N N . CYS A 1 93 ? -18.592 -3.244 10.176 1.00 94.31 93 CYS A N 1
ATOM 703 C CA . CYS A 1 93 ? -18.430 -2.980 8.744 1.00 94.31 93 CYS A CA 1
ATOM 704 C C . CYS A 1 93 ? -17.436 -1.843 8.471 1.00 94.31 93 CYS A C 1
ATOM 706 O O . CYS A 1 93 ? -16.610 -1.964 7.569 1.00 94.31 93 CYS A O 1
ATOM 708 N N . GLN A 1 94 ? -17.480 -0.764 9.256 1.00 94.38 94 GLN A N 1
ATOM 709 C CA . GLN A 1 94 ? -16.534 0.349 9.146 1.00 94.38 94 GLN A CA 1
ATOM 710 C C . GLN A 1 94 ? -15.099 -0.111 9.414 1.00 94.38 94 GLN A C 1
ATOM 712 O O . GLN A 1 94 ? -14.216 0.169 8.606 1.00 94.38 94 GLN A O 1
ATOM 717 N N . ALA A 1 95 ? -14.881 -0.880 10.487 1.00 92.81 95 ALA A N 1
ATOM 718 C CA . ALA A 1 95 ? -13.566 -1.419 10.830 1.00 92.81 95 ALA A CA 1
ATOM 719 C C . ALA A 1 95 ? -12.989 -2.280 9.692 1.00 92.81 95 ALA A C 1
ATOM 721 O O . ALA A 1 95 ? -11.841 -2.093 9.298 1.00 92.81 95 ALA A O 1
ATOM 722 N N . ARG A 1 96 ? -13.803 -3.155 9.085 1.00 95.12 96 ARG A N 1
ATOM 723 C CA . ARG A 1 96 ? -13.397 -3.956 7.915 1.00 95.12 96 ARG A CA 1
ATOM 724 C C . ARG A 1 96 ? -13.108 -3.115 6.674 1.00 95.12 96 ARG A C 1
ATOM 726 O O . ARG A 1 96 ? -12.177 -3.417 5.923 1.00 95.12 96 ARG A O 1
ATOM 733 N N . LEU A 1 97 ? -13.885 -2.061 6.430 1.00 95.44 97 LEU A N 1
ATOM 734 C CA . LEU A 1 97 ? -13.687 -1.171 5.280 1.00 95.44 97 LEU A CA 1
ATOM 735 C C . LEU A 1 97 ? -12.386 -0.374 5.361 1.00 95.44 97 LEU A C 1
ATOM 737 O O . LEU A 1 97 ? -11.777 -0.121 4.322 1.00 95.44 97 LEU A O 1
ATOM 741 N N . CYS A 1 98 ? -11.917 -0.048 6.566 1.00 94.56 98 CYS A N 1
ATOM 742 C CA . CYS A 1 98 ? -10.628 0.615 6.759 1.00 94.56 98 CYS A CA 1
ATOM 743 C C . CYS A 1 98 ? -9.416 -0.216 6.301 1.00 94.56 98 CYS A C 1
ATOM 745 O O . CYS A 1 98 ? -8.337 0.350 6.119 1.00 94.56 98 CYS A O 1
ATOM 747 N N . PHE A 1 99 ? -9.588 -1.527 6.095 1.00 95.38 99 PHE A N 1
ATOM 748 C CA . PHE A 1 99 ? -8.557 -2.433 5.577 1.00 95.38 99 PHE A CA 1
ATOM 749 C C . PHE A 1 99 ? -8.870 -2.911 4.157 1.00 95.38 99 PHE A C 1
ATOM 751 O O . PHE A 1 99 ? -8.042 -2.784 3.256 1.00 95.38 99 PHE A O 1
ATOM 758 N N . SER A 1 100 ? -10.090 -3.393 3.915 1.00 95.44 100 SER A N 1
ATOM 759 C CA . SER A 1 100 ? -10.478 -3.923 2.600 1.00 95.44 100 SER A CA 1
ATOM 760 C C . SER A 1 100 ? -10.567 -2.846 1.511 1.00 95.44 100 SER A C 1
ATOM 762 O O . SER A 1 100 ? -10.160 -3.097 0.377 1.00 95.44 100 SER A O 1
ATOM 764 N N . GLY A 1 101 ? -11.018 -1.627 1.831 1.00 95.50 101 GLY A N 1
ATOM 765 C CA . GLY A 1 101 ? -11.060 -0.518 0.872 1.00 95.50 101 GLY A CA 1
ATOM 766 C C . GLY A 1 101 ? -9.672 -0.143 0.334 1.00 95.50 101 GLY A C 1
ATOM 767 O O . GLY A 1 101 ? -9.478 -0.141 -0.886 1.00 95.50 101 GLY A O 1
ATOM 768 N N . PRO A 1 102 ? -8.672 0.100 1.204 1.00 95.94 102 PRO A N 1
ATOM 769 C CA . PRO A 1 102 ? -7.288 0.301 0.777 1.00 95.94 102 PRO A CA 1
ATOM 770 C C . PRO A 1 102 ? -6.667 -0.878 0.015 1.00 95.94 102 PRO A C 1
ATOM 772 O O . PRO A 1 102 ? -5.918 -0.651 -0.933 1.00 95.94 102 PRO A O 1
ATOM 775 N N . MET A 1 103 ? -7.006 -2.130 0.339 1.00 96.38 103 MET A N 1
ATOM 776 C CA . MET A 1 103 ? -6.530 -3.288 -0.437 1.00 96.38 103 MET A CA 1
ATOM 777 C C . MET A 1 103 ? -7.115 -3.339 -1.852 1.00 96.38 103 MET A C 1
ATOM 779 O O . MET A 1 103 ? -6.395 -3.615 -2.813 1.00 96.38 103 MET A O 1
ATOM 783 N N . ILE A 1 104 ? -8.392 -2.986 -2.021 1.00 96.06 104 ILE A N 1
ATOM 784 C CA . ILE A 1 104 ? -8.993 -2.811 -3.353 1.00 96.06 104 ILE A CA 1
ATOM 785 C C . ILE A 1 104 ? -8.297 -1.664 -4.101 1.00 96.06 104 ILE A C 1
ATOM 787 O O . ILE A 1 104 ? -7.990 -1.790 -5.292 1.00 96.06 104 ILE A O 1
ATOM 791 N N . ALA A 1 105 ? -7.997 -0.560 -3.410 1.00 95.81 105 ALA A N 1
ATOM 792 C CA . ALA A 1 105 ? -7.223 0.541 -3.977 1.00 95.81 105 ALA A CA 1
ATOM 793 C C . ALA A 1 105 ? -5.840 0.061 -4.448 1.00 95.81 105 ALA A C 1
ATOM 795 O O . ALA A 1 105 ? -5.423 0.385 -5.560 1.00 95.81 105 ALA A O 1
ATOM 796 N N . PHE A 1 106 ? -5.170 -0.787 -3.662 1.00 96.62 106 PHE A N 1
ATOM 797 C CA . PHE A 1 106 ? -3.863 -1.332 -4.013 1.00 96.62 106 PHE A CA 1
ATOM 798 C C . PHE A 1 106 ? -3.916 -2.252 -5.227 1.00 96.62 106 PHE A C 1
ATOM 800 O O . PHE A 1 106 ? -3.170 -2.045 -6.186 1.00 96.62 106 PHE A O 1
ATOM 807 N N . MET A 1 107 ? -4.855 -3.195 -5.252 1.00 96.44 107 MET A N 1
ATOM 808 C CA . MET A 1 107 ? -5.049 -4.093 -6.390 1.00 96.44 107 MET A CA 1
ATOM 809 C C . MET A 1 107 ? -5.354 -3.320 -7.683 1.00 96.44 107 MET A C 1
ATOM 811 O O . MET A 1 107 ? -4.780 -3.584 -8.742 1.00 96.44 107 MET A O 1
ATOM 815 N N . THR A 1 108 ? -6.236 -2.324 -7.615 1.00 96.44 108 THR A N 1
ATOM 816 C CA . THR A 1 108 ? -6.628 -1.539 -8.796 1.00 96.44 108 THR A CA 1
ATOM 817 C C . THR A 1 108 ? -5.529 -0.593 -9.274 1.00 96.44 108 THR A C 1
ATOM 819 O O . THR A 1 108 ? -5.412 -0.381 -10.484 1.00 96.44 108 THR A O 1
ATOM 822 N N . ALA A 1 109 ? -4.674 -0.101 -8.374 1.00 96.50 109 ALA A N 1
ATOM 823 C CA . ALA A 1 109 ? -3.447 0.599 -8.738 1.00 96.50 109 ALA A CA 1
ATOM 824 C C . ALA A 1 109 ? -2.523 -0.302 -9.577 1.00 96.50 109 ALA A C 1
ATOM 826 O O . ALA A 1 109 ? -2.048 0.126 -10.627 1.00 96.50 109 ALA A O 1
ATOM 827 N N . GLN A 1 110 ? -2.364 -1.581 -9.209 1.00 96.69 110 GLN A N 1
ATOM 828 C CA . GLN A 1 110 ? -1.555 -2.524 -9.998 1.00 96.69 110 GLN A CA 1
ATOM 829 C C . GLN A 1 110 ? -2.138 -2.780 -11.390 1.00 96.69 110 GLN A C 1
ATOM 831 O O . GLN A 1 110 ? -1.401 -2.838 -12.376 1.00 96.69 110 GLN A O 1
ATOM 836 N N . ILE A 1 111 ? -3.463 -2.898 -11.500 1.00 95.88 111 ILE A N 1
ATOM 837 C CA . ILE A 1 111 ? -4.138 -3.033 -12.800 1.00 95.88 111 ILE A CA 1
ATOM 838 C C . ILE A 1 111 ? -3.873 -1.790 -13.667 1.00 95.88 111 ILE A C 1
ATOM 840 O O . ILE A 1 111 ? -3.574 -1.912 -14.856 1.00 95.88 111 ILE A O 1
ATOM 844 N N . ALA A 1 112 ? -3.929 -0.593 -13.079 1.00 96.44 112 ALA A N 1
ATOM 845 C CA . ALA A 1 112 ? -3.660 0.661 -13.778 1.00 96.44 112 ALA A CA 1
ATOM 846 C C . ALA A 1 112 ? -2.204 0.771 -14.258 1.00 96.44 112 ALA A C 1
ATOM 848 O O . ALA A 1 112 ? -1.970 1.163 -15.406 1.00 96.44 112 ALA A O 1
ATOM 849 N N . ALA A 1 113 ? -1.243 0.365 -13.422 1.00 95.88 113 ALA A N 1
ATOM 850 C CA . ALA A 1 113 ? 0.171 0.277 -13.782 1.00 95.88 113 ALA A CA 1
ATOM 851 C C . ALA A 1 113 ? 0.370 -0.630 -15.006 1.00 95.88 113 ALA A C 1
ATOM 853 O O . ALA A 1 113 ? 0.960 -0.228 -16.013 1.00 95.88 113 ALA A O 1
ATOM 854 N N . LYS A 1 114 ? -0.184 -1.848 -14.944 1.00 95.31 114 LYS A N 1
ATOM 855 C CA . LYS A 1 114 ? -0.064 -2.866 -15.999 1.00 95.31 114 LYS A CA 1
ATOM 856 C C . LYS A 1 114 ? -0.707 -2.411 -17.309 1.00 95.31 114 LYS A C 1
ATOM 858 O O . LYS A 1 114 ? -0.121 -2.590 -18.376 1.00 95.31 114 LYS A O 1
ATOM 863 N N . ASN A 1 115 ? -1.851 -1.727 -17.242 1.00 95.38 115 ASN A N 1
ATOM 864 C CA . ASN A 1 115 ? -2.493 -1.119 -18.414 1.00 95.38 115 ASN A CA 1
ATOM 865 C C . ASN A 1 115 ? -1.628 -0.028 -19.074 1.00 95.38 115 ASN A C 1
ATOM 867 O O . ASN A 1 115 ? -1.748 0.209 -20.275 1.00 95.38 115 ASN A O 1
ATOM 871 N N . ASN A 1 116 ? -0.709 0.583 -18.321 1.00 93.69 116 ASN A N 1
ATOM 872 C CA . ASN A 1 116 ? 0.292 1.533 -18.814 1.00 93.69 116 ASN A CA 1
ATOM 873 C C . ASN A 1 116 ? 1.644 0.876 -19.134 1.00 93.69 116 ASN A C 1
ATOM 875 O O . ASN A 1 116 ? 2.661 1.559 -19.232 1.00 93.69 116 ASN A O 1
ATOM 879 N N . ARG A 1 117 ? 1.653 -0.444 -19.366 1.00 93.75 117 ARG A N 1
ATOM 880 C CA . ARG A 1 117 ? 2.832 -1.237 -19.751 1.00 93.75 117 ARG A CA 1
ATOM 881 C C . ARG A 1 117 ? 3.933 -1.281 -18.687 1.00 93.75 117 ARG A C 1
ATOM 883 O O . ARG A 1 117 ? 5.070 -1.615 -19.023 1.00 93.75 117 ARG A O 1
ATOM 890 N N . ALA A 1 118 ? 3.621 -0.983 -17.425 1.00 93.25 118 ALA A N 1
ATOM 891 C CA . ALA A 1 118 ? 4.501 -1.400 -16.344 1.00 93.25 118 ALA A CA 1
ATOM 892 C C . ALA A 1 118 ? 4.430 -2.921 -16.205 1.00 93.25 118 ALA A C 1
ATOM 894 O O . ALA A 1 118 ? 3.357 -3.526 -16.271 1.00 93.25 118 ALA A O 1
ATOM 895 N N . TYR A 1 119 ? 5.590 -3.535 -16.037 1.00 91.88 119 TYR A N 1
ATOM 896 C CA . TYR A 1 119 ? 5.696 -4.971 -15.849 1.00 91.88 119 TYR A CA 1
ATOM 897 C C . TYR A 1 119 ? 5.784 -5.289 -14.365 1.00 91.88 119 TYR A C 1
ATOM 899 O O . TYR A 1 119 ? 6.206 -4.465 -13.558 1.00 91.88 119 TYR A O 1
ATOM 907 N N . ARG A 1 120 ? 5.381 -6.513 -14.034 1.00 94.25 120 ARG A N 1
ATOM 908 C CA . ARG A 1 120 ? 5.591 -7.103 -12.717 1.00 94.25 120 ARG A CA 1
ATOM 909 C C . ARG A 1 120 ? 7.071 -7.011 -12.334 1.00 94.25 120 ARG A C 1
ATOM 911 O O . ARG A 1 120 ? 7.930 -7.356 -13.147 1.00 94.25 120 ARG A O 1
ATOM 918 N N . ASN A 1 121 ? 7.334 -6.598 -11.103 1.00 92.56 121 ASN A N 1
ATOM 919 C CA . ASN A 1 121 ? 8.652 -6.610 -10.492 1.00 92.56 121 ASN A CA 1
ATOM 920 C C . ASN A 1 121 ? 8.674 -7.673 -9.384 1.00 92.56 121 ASN A C 1
ATOM 922 O O . ASN A 1 121 ? 7.919 -7.567 -8.420 1.00 92.56 121 ASN A O 1
ATOM 926 N N . SER A 1 122 ? 9.535 -8.684 -9.528 1.00 93.75 122 SER A N 1
ATOM 927 C CA . SER A 1 122 ? 9.672 -9.770 -8.548 1.00 93.75 122 SER A CA 1
ATOM 928 C C . SER A 1 122 ? 10.050 -9.267 -7.162 1.00 93.75 122 SER A C 1
ATOM 930 O O . SER A 1 122 ? 9.563 -9.811 -6.177 1.00 93.75 122 SER A O 1
ATOM 932 N N . ASP A 1 123 ? 10.856 -8.209 -7.094 1.00 92.38 123 ASP A N 1
ATOM 933 C CA . ASP A 1 123 ? 11.345 -7.661 -5.830 1.00 92.38 123 ASP A CA 1
ATOM 934 C C . ASP A 1 123 ? 10.184 -7.031 -5.049 1.00 92.38 123 ASP A C 1
ATOM 936 O O . ASP A 1 123 ? 10.065 -7.197 -3.840 1.00 92.38 123 ASP A O 1
ATOM 940 N N . PHE A 1 124 ? 9.257 -6.369 -5.752 1.00 93.00 124 PHE A N 1
ATOM 941 C CA . PHE A 1 124 ? 8.052 -5.823 -5.127 1.00 93.00 124 PHE A CA 1
ATOM 942 C C . PHE A 1 124 ? 7.109 -6.929 -4.651 1.00 93.00 124 PHE A C 1
ATOM 944 O O . PHE A 1 124 ? 6.496 -6.791 -3.596 1.00 93.00 124 PHE A O 1
ATOM 951 N N . ASP A 1 125 ? 6.998 -8.034 -5.390 1.00 93.75 125 ASP A N 1
ATOM 952 C CA . ASP A 1 125 ? 6.195 -9.174 -4.939 1.00 93.75 125 ASP A CA 1
ATOM 953 C C . ASP A 1 125 ? 6.768 -9.808 -3.674 1.00 93.75 125 ASP A C 1
ATOM 955 O O . ASP A 1 125 ? 6.009 -10.240 -2.809 1.00 93.75 125 ASP A O 1
ATOM 959 N N . GLU A 1 126 ? 8.095 -9.919 -3.599 1.00 94.00 126 GLU A N 1
ATOM 960 C CA . GLU A 1 126 ? 8.791 -10.489 -2.451 1.00 94.00 126 GLU A CA 1
ATOM 961 C C . GLU A 1 126 ? 8.584 -9.624 -1.212 1.00 94.00 126 GLU A C 1
ATOM 963 O O . GLU A 1 126 ? 8.136 -10.155 -0.201 1.00 94.00 126 GLU A O 1
ATOM 968 N N . ILE A 1 127 ? 8.755 -8.303 -1.329 1.00 91.38 127 ILE A N 1
ATOM 969 C CA . ILE A 1 127 ? 8.503 -7.352 -0.234 1.00 91.38 127 ILE A CA 1
ATOM 970 C C . ILE A 1 127 ? 7.061 -7.468 0.280 1.00 91.38 127 ILE A C 1
ATOM 972 O O . ILE A 1 127 ? 6.832 -7.573 1.484 1.00 91.38 127 ILE A O 1
ATOM 976 N N . ILE A 1 128 ? 6.063 -7.487 -0.613 1.00 94.44 128 ILE A N 1
ATOM 977 C CA . ILE A 1 128 ? 4.657 -7.589 -0.187 1.00 94.44 128 ILE A CA 1
ATOM 978 C C . ILE A 1 128 ? 4.355 -8.959 0.436 1.00 94.44 128 ILE A C 1
ATOM 980 O O . ILE A 1 128 ? 3.599 -9.030 1.404 1.00 94.44 128 ILE A O 1
ATOM 984 N N . ARG A 1 129 ? 4.950 -10.044 -0.073 1.00 95.19 129 ARG A N 1
ATOM 985 C CA . ARG A 1 129 ? 4.771 -11.396 0.482 1.00 95.19 129 ARG A CA 1
ATOM 986 C C . ARG A 1 129 ? 5.448 -11.556 1.844 1.00 95.19 129 ARG A C 1
ATOM 988 O O . ARG A 1 129 ? 4.885 -12.184 2.737 1.00 95.19 129 ARG A O 1
ATOM 995 N N . GLU A 1 130 ? 6.636 -10.989 2.016 1.00 93.25 130 GLU A N 1
ATOM 996 C CA . GLU A 1 130 ? 7.331 -10.939 3.303 1.00 93.25 130 GLU A CA 1
ATOM 997 C C . GLU A 1 130 ? 6.505 -10.159 4.332 1.00 93.25 130 GLU A C 1
ATOM 999 O O . GLU A 1 130 ? 6.319 -10.612 5.468 1.00 93.25 130 GLU A O 1
ATOM 1004 N N . HIS A 1 131 ? 5.915 -9.037 3.913 1.00 93.75 131 HIS A N 1
ATOM 1005 C CA . HIS A 1 131 ? 5.015 -8.276 4.772 1.00 93.75 131 HIS A CA 1
ATOM 1006 C C . HIS A 1 131 ? 3.745 -9.060 5.121 1.00 93.75 131 HIS A C 1
ATOM 1008 O O . HIS A 1 131 ? 3.368 -9.137 6.287 1.00 93.75 131 HIS A O 1
ATOM 1014 N N . ALA A 1 132 ? 3.117 -9.734 4.152 1.00 95.56 132 ALA A N 1
ATOM 1015 C CA . ALA A 1 132 ? 1.962 -10.599 4.409 1.00 95.56 132 ALA A CA 1
ATOM 1016 C C . ALA A 1 132 ? 2.290 -11.710 5.425 1.00 95.56 132 ALA A C 1
ATOM 1018 O O . ALA A 1 132 ? 1.493 -12.006 6.321 1.00 95.56 132 ALA A O 1
ATOM 1019 N N . TRP A 1 133 ? 3.487 -12.296 5.338 1.00 95.06 133 TRP A N 1
ATOM 1020 C CA . TRP A 1 133 ? 3.967 -13.267 6.320 1.00 95.06 133 TRP A CA 1
ATOM 1021 C C . TRP A 1 133 ? 4.147 -12.644 7.711 1.00 95.06 133 TRP A C 1
ATOM 1023 O O . TRP A 1 133 ? 3.745 -13.259 8.704 1.00 95.06 133 TRP A O 1
ATOM 1033 N N . THR A 1 134 ? 4.690 -11.427 7.784 1.00 92.38 134 THR A N 1
ATOM 1034 C CA . THR A 1 134 ? 4.855 -10.657 9.028 1.00 92.38 134 THR A CA 1
ATOM 1035 C C . THR A 1 134 ? 3.507 -10.373 9.687 1.00 92.38 134 THR A C 1
ATOM 1037 O O . THR A 1 134 ? 3.306 -10.720 10.851 1.00 92.38 134 THR A O 1
ATOM 1040 N N . VAL A 1 135 ? 2.544 -9.843 8.933 1.00 93.75 135 VAL A N 1
ATOM 1041 C CA . VAL A 1 135 ? 1.176 -9.597 9.415 1.00 93.75 135 VAL A CA 1
ATOM 1042 C C . VAL A 1 135 ? 0.541 -10.888 9.929 1.00 93.75 135 VAL A C 1
ATOM 1044 O O . VAL A 1 135 ? -0.084 -10.890 10.985 1.00 93.75 135 VAL A O 1
ATOM 1047 N N . ARG A 1 136 ? 0.708 -12.010 9.221 1.00 94.69 136 ARG A N 1
ATOM 1048 C CA . ARG A 1 136 ? 0.062 -13.275 9.599 1.00 94.69 136 ARG A CA 1
ATOM 1049 C C . ARG A 1 136 ? 0.672 -13.918 10.845 1.00 94.69 136 ARG A C 1
ATOM 1051 O O . ARG A 1 136 ? -0.062 -14.501 11.638 1.00 94.69 136 ARG A O 1
ATOM 1058 N N . ASN A 1 137 ? 1.994 -13.869 10.998 1.00 92.88 137 ASN A N 1
ATOM 1059 C CA . ASN A 1 137 ? 2.701 -14.681 11.996 1.00 92.88 137 ASN A CA 1
ATOM 1060 C C . ASN A 1 137 ? 3.281 -13.872 13.158 1.00 92.88 137 ASN A C 1
ATOM 1062 O O . ASN A 1 137 ? 3.419 -14.410 14.254 1.00 92.88 137 ASN A O 1
ATOM 1066 N N . ILE A 1 138 ? 3.630 -12.604 12.935 1.00 90.44 138 ILE A N 1
ATOM 1067 C CA . ILE A 1 138 ? 4.261 -11.755 13.950 1.00 90.44 138 ILE A CA 1
ATOM 1068 C C . ILE A 1 138 ? 3.205 -10.913 14.663 1.00 90.44 138 ILE A C 1
ATOM 1070 O O . ILE A 1 138 ? 3.175 -10.912 15.891 1.00 90.44 138 ILE A O 1
ATOM 1074 N N . TYR A 1 139 ? 2.308 -10.241 13.934 1.00 90.00 139 TYR A N 1
ATOM 1075 C CA . TYR A 1 139 ? 1.364 -9.296 14.555 1.00 90.00 139 TYR A CA 1
ATOM 1076 C C . TYR A 1 139 ? 0.471 -9.932 15.632 1.00 90.00 139 TYR A C 1
ATOM 1078 O O . TYR A 1 139 ? 0.368 -9.352 16.713 1.00 90.00 139 TYR A O 1
ATOM 1086 N N . PRO A 1 140 ? -0.100 -11.139 15.434 1.00 89.19 140 PRO A N 1
ATOM 1087 C CA . PRO A 1 140 ? -0.938 -11.772 16.452 1.00 89.19 140 PRO A CA 1
ATOM 1088 C C . PRO A 1 140 ? -0.173 -12.236 17.699 1.00 89.19 140 PRO A C 1
ATOM 1090 O O . PRO A 1 140 ? -0.799 -12.528 18.714 1.00 89.19 140 PRO A O 1
ATOM 1093 N N . ALA A 1 141 ? 1.157 -12.361 17.624 1.00 86.50 141 ALA A N 1
ATOM 1094 C CA . ALA A 1 141 ? 1.991 -12.935 18.681 1.00 86.50 141 ALA A CA 1
ATOM 1095 C C . ALA A 1 141 ? 2.902 -11.910 19.376 1.00 86.50 141 ALA A C 1
ATOM 1097 O O . ALA A 1 141 ? 3.453 -12.204 20.435 1.00 86.50 141 ALA A O 1
ATOM 1098 N N . ALA A 1 142 ? 3.092 -10.728 18.789 1.00 85.00 142 ALA A N 1
ATOM 1099 C CA . ALA A 1 142 ? 4.004 -9.726 19.314 1.00 85.00 142 ALA A CA 1
ATOM 1100 C C . ALA A 1 142 ? 3.415 -9.034 20.553 1.00 85.00 142 ALA A C 1
ATOM 1102 O O . ALA A 1 142 ? 2.320 -8.466 20.513 1.00 85.00 142 ALA A O 1
ATOM 1103 N N . THR A 1 143 ? 4.175 -9.051 21.647 1.00 82.94 143 THR A N 1
ATOM 1104 C CA . THR A 1 143 ? 3.817 -8.423 22.923 1.00 82.94 143 THR A CA 1
ATOM 1105 C C . THR A 1 143 ? 4.892 -7.441 23.371 1.00 82.94 143 THR A C 1
ATOM 1107 O O . THR A 1 143 ? 6.083 -7.670 23.155 1.00 82.94 143 THR A O 1
ATOM 1110 N N . SER A 1 144 ? 4.463 -6.362 24.016 1.00 78.19 144 SER A N 1
ATOM 1111 C CA . SER A 1 144 ? 5.317 -5.386 24.689 1.00 78.19 144 SER A CA 1
ATOM 1112 C C . SER A 1 144 ? 6.046 -6.049 25.871 1.00 78.19 144 SER A C 1
ATOM 1114 O O . SER A 1 144 ? 5.572 -7.082 26.364 1.00 78.19 144 SER A O 1
ATOM 1116 N N . PRO A 1 145 ? 7.172 -5.492 26.366 1.00 76.56 145 PRO A N 1
ATOM 1117 C CA . PRO A 1 145 ? 7.787 -5.922 27.624 1.00 76.56 145 PRO A CA 1
ATOM 1118 C C . PRO A 1 145 ? 6.807 -6.010 28.807 1.00 76.56 145 PRO A C 1
ATOM 1120 O O . PRO A 1 145 ? 6.997 -6.846 29.691 1.00 76.56 145 PRO A O 1
ATOM 1123 N N . ASP A 1 146 ? 5.735 -5.214 28.785 1.00 79.12 146 ASP A N 1
ATOM 1124 C CA . ASP A 1 146 ? 4.675 -5.209 29.802 1.00 79.12 146 ASP A CA 1
ATOM 1125 C C . ASP A 1 146 ? 3.637 -6.340 29.633 1.00 79.12 146 ASP A C 1
ATOM 1127 O O . ASP A 1 146 ? 2.729 -6.488 30.450 1.00 79.12 146 ASP A O 1
ATOM 1131 N N . GLY A 1 147 ? 3.759 -7.165 28.586 1.00 80.88 147 GLY A N 1
ATOM 1132 C CA . GLY A 1 147 ? 2.865 -8.291 28.290 1.00 80.88 147 GLY A CA 1
ATOM 1133 C C . GLY A 1 147 ? 1.613 -7.932 27.482 1.00 80.88 147 GLY A C 1
ATOM 1134 O O . GLY A 1 147 ? 0.867 -8.830 27.094 1.00 80.88 147 GLY A O 1
ATOM 1135 N N . GLU A 1 148 ? 1.395 -6.650 27.185 1.00 83.00 148 GLU A N 1
ATOM 1136 C CA . GLU A 1 148 ? 0.304 -6.179 26.326 1.00 83.00 148 GLU A CA 1
ATOM 1137 C C . GLU A 1 148 ? 0.558 -6.523 24.853 1.00 83.00 148 GLU A C 1
ATOM 1139 O O . GLU A 1 148 ? 1.698 -6.482 24.382 1.00 83.00 148 GLU A O 1
ATOM 1144 N N . MET A 1 149 ? -0.497 -6.832 24.093 1.00 83.62 149 MET A N 1
ATOM 1145 C CA . MET A 1 149 ? -0.357 -7.075 22.652 1.00 83.62 149 MET A CA 1
ATOM 1146 C C . MET A 1 149 ? 0.113 -5.800 21.947 1.00 83.62 149 MET A C 1
ATOM 1148 O O . MET A 1 149 ? -0.482 -4.733 22.106 1.00 83.62 149 MET A O 1
ATOM 1152 N N . LEU A 1 150 ? 1.160 -5.917 21.130 1.00 82.81 150 LEU A N 1
ATOM 1153 C CA . LEU A 1 150 ? 1.661 -4.795 20.337 1.00 82.81 150 LEU A CA 1
ATOM 1154 C C . LEU A 1 150 ? 0.697 -4.446 19.212 1.00 82.81 150 LEU A C 1
ATOM 1156 O O . LEU A 1 150 ? 0.483 -3.264 18.976 1.00 82.81 150 LEU A O 1
ATOM 1160 N N . PHE A 1 151 ? 0.081 -5.450 18.579 1.00 87.50 151 PHE A N 1
ATOM 1161 C CA . PHE A 1 151 ? -0.835 -5.283 17.447 1.00 87.50 151 PHE A CA 1
ATOM 1162 C C . PHE A 1 151 ? -2.198 -5.948 17.720 1.00 87.50 151 PHE A C 1
ATOM 1164 O O . PHE A 1 151 ? -2.517 -6.974 17.111 1.00 87.50 151 PHE A O 1
ATOM 1171 N N . PRO A 1 152 ? -3.023 -5.418 18.646 1.00 88.69 152 PRO A N 1
ATOM 1172 C CA . PRO A 1 152 ? -4.387 -5.893 18.844 1.00 88.69 152 PRO A CA 1
ATOM 1173 C C . PRO A 1 152 ? -5.189 -5.833 17.543 1.00 88.69 152 PRO A C 1
ATOM 1175 O O . PRO A 1 152 ? -5.143 -4.840 16.813 1.00 88.69 152 PRO A O 1
ATOM 1178 N N . GLU A 1 153 ? -5.948 -6.896 17.275 1.00 89.94 153 GLU A N 1
ATOM 1179 C CA . GLU A 1 153 ? -6.796 -6.968 16.091 1.00 89.94 153 GLU A CA 1
ATOM 1180 C C . GLU A 1 153 ? -7.890 -5.880 16.124 1.00 89.94 153 GLU A C 1
ATOM 1182 O O . GLU A 1 153 ? -8.658 -5.802 17.088 1.00 89.94 153 GLU A O 1
ATOM 1187 N N . PRO A 1 154 ? -8.032 -5.073 15.058 1.00 89.50 154 PRO A N 1
ATOM 1188 C CA . PRO A 1 154 ? -9.079 -4.050 14.957 1.00 89.50 154 PRO A CA 1
ATOM 1189 C C . PRO A 1 154 ? -10.491 -4.642 14.917 1.00 89.50 154 PRO A C 1
ATOM 1191 O O . PRO A 1 154 ? -11.455 -4.024 15.368 1.00 89.50 154 PRO A O 1
ATOM 1194 N N . TYR A 1 155 ? -10.609 -5.844 14.356 1.00 91.12 155 TYR A N 1
ATOM 1195 C CA . TYR A 1 155 ? -11.792 -6.695 14.368 1.00 91.12 155 TYR A CA 1
ATOM 1196 C C . TYR A 1 155 ? -11.351 -8.166 14.311 1.00 91.12 155 TYR A C 1
ATOM 1198 O O . TYR A 1 155 ? -10.260 -8.441 13.809 1.00 91.12 155 TYR A O 1
ATOM 1206 N N . PRO A 1 156 ? -12.179 -9.119 14.781 1.00 92.25 156 PRO A N 1
ATOM 1207 C CA . PRO A 1 156 ? -11.795 -10.529 14.819 1.00 92.25 156 PRO A CA 1
ATOM 1208 C C . PRO A 1 156 ? -11.376 -11.058 13.443 1.00 92.25 156 PRO A C 1
ATOM 1210 O O . PRO A 1 156 ? -12.163 -10.975 12.497 1.00 92.25 156 PRO A O 1
ATOM 1213 N N . GLY A 1 157 ? -10.164 -11.609 13.351 1.00 92.81 157 GLY A N 1
ATOM 1214 C CA . GLY A 1 157 ? -9.601 -12.183 12.124 1.00 92.81 157 GLY A CA 1
ATOM 1215 C C . GLY A 1 157 ? -8.966 -11.171 11.164 1.00 92.81 157 GLY A C 1
ATOM 1216 O O . GLY A 1 157 ? -8.540 -11.564 10.077 1.00 92.81 157 GLY A O 1
ATOM 1217 N N . CYS A 1 158 ? -8.872 -9.892 11.547 1.00 94.31 158 CYS A N 1
ATOM 1218 C CA . CYS A 1 158 ? -8.355 -8.818 10.695 1.00 94.31 158 CYS A CA 1
ATOM 1219 C C . CYS A 1 158 ? -6.973 -9.120 10.111 1.00 94.31 158 CYS A C 1
ATOM 1221 O O . CYS A 1 158 ? -6.761 -8.905 8.920 1.00 94.31 158 CYS A O 1
ATOM 1223 N N . TRP A 1 159 ? -6.033 -9.631 10.912 1.00 94.88 159 TRP A N 1
ATOM 1224 C CA . TRP A 1 159 ? -4.670 -9.878 10.430 1.00 94.88 159 TRP A CA 1
ATOM 1225 C C . TRP A 1 159 ? -4.603 -11.015 9.420 1.00 94.88 159 TRP A C 1
ATOM 1227 O O . TRP A 1 159 ? -3.883 -10.904 8.429 1.00 94.88 159 TRP A O 1
ATOM 1237 N N . SER A 1 160 ? -5.410 -12.059 9.606 1.00 95.94 160 SER A N 1
ATOM 1238 C CA . SER A 1 160 ? -5.517 -13.137 8.623 1.00 95.94 160 SER A CA 1
ATOM 1239 C C . SER A 1 160 ? -6.117 -12.631 7.311 1.00 95.94 160 SER A C 1
ATOM 1241 O O . SER A 1 160 ? -5.519 -12.830 6.257 1.00 95.94 160 SER A O 1
ATOM 1243 N N . GLU A 1 161 ? -7.258 -11.936 7.371 1.00 96.06 161 GLU A N 1
ATOM 1244 C CA . GLU A 1 161 ? -7.935 -11.397 6.182 1.00 96.06 161 GLU A CA 1
ATOM 1245 C C . GLU A 1 161 ? -7.047 -10.394 5.425 1.00 96.06 161 GLU A C 1
ATOM 1247 O O . GLU A 1 161 ? -6.975 -10.413 4.195 1.00 96.06 161 GLU A O 1
ATOM 1252 N N . TYR A 1 162 ? -6.336 -9.527 6.151 1.00 96.69 162 TYR A N 1
ATOM 1253 C CA . TYR A 1 162 ? -5.434 -8.538 5.567 1.00 96.69 162 TYR A CA 1
ATOM 1254 C C . TYR A 1 162 ? -4.209 -9.185 4.909 1.00 96.69 162 TYR A C 1
ATOM 1256 O O . TYR A 1 162 ? -3.884 -8.851 3.768 1.00 96.69 162 TYR A O 1
ATOM 1264 N N . ALA A 1 163 ? -3.580 -10.162 5.569 1.00 96.94 163 ALA A N 1
ATOM 1265 C CA . ALA A 1 163 ? -2.474 -10.923 4.990 1.00 96.94 163 ALA A CA 1
ATOM 1266 C C . ALA A 1 163 ? -2.895 -11.697 3.729 1.00 96.94 163 ALA A C 1
ATOM 1268 O O . ALA A 1 163 ? -2.151 -11.715 2.750 1.00 96.94 163 ALA A O 1
ATOM 1269 N N . ASP A 1 164 ? -4.097 -12.283 3.711 1.00 97.94 164 ASP A N 1
ATOM 1270 C CA . ASP A 1 164 ? -4.629 -12.988 2.536 1.00 97.94 164 ASP A CA 1
ATOM 1271 C C . ASP A 1 164 ? -4.802 -12.042 1.334 1.00 97.94 164 ASP A C 1
ATOM 1273 O O . ASP A 1 164 ? -4.469 -12.402 0.201 1.00 97.94 164 ASP A O 1
ATOM 1277 N N . MET A 1 165 ? -5.270 -10.810 1.569 1.00 97.50 165 MET A N 1
ATOM 1278 C CA . MET A 1 165 ? -5.374 -9.789 0.519 1.00 97.50 165 MET A CA 1
ATOM 1279 C C . MET A 1 165 ? -3.998 -9.378 -0.024 1.00 97.50 165 MET A C 1
ATOM 1281 O O . MET A 1 165 ? -3.835 -9.261 -1.241 1.00 97.50 165 MET A O 1
ATOM 1285 N N . LEU A 1 166 ? -3.003 -9.193 0.847 1.00 96.88 166 LEU A N 1
ATOM 1286 C CA . LEU A 1 166 ? -1.630 -8.867 0.443 1.00 96.88 166 LEU A CA 1
ATOM 1287 C C . LEU A 1 166 ? -0.991 -10.000 -0.375 1.00 96.88 166 LEU A C 1
ATOM 1289 O O . LEU A 1 166 ? -0.443 -9.745 -1.451 1.00 96.88 166 LEU A O 1
ATOM 1293 N N . ASP A 1 167 ? -1.123 -11.249 0.079 1.00 97.25 167 ASP A N 1
ATOM 1294 C CA . ASP A 1 167 ? -0.624 -12.430 -0.636 1.00 97.25 167 ASP A CA 1
ATOM 1295 C C . ASP A 1 167 ? -1.268 -12.578 -2.016 1.00 97.25 167 ASP A C 1
ATOM 1297 O O . ASP A 1 167 ? -0.591 -12.904 -3.000 1.00 97.25 167 ASP A O 1
ATOM 1301 N N . TYR A 1 168 ? -2.573 -12.313 -2.111 1.00 97.19 168 TYR A N 1
ATOM 1302 C CA . TYR A 1 168 ? -3.283 -12.329 -3.383 1.00 97.19 168 TYR A CA 1
ATOM 1303 C C . TYR A 1 168 ? -2.718 -11.278 -4.348 1.00 97.19 168 TYR A C 1
ATOM 1305 O O . TYR A 1 168 ? -2.390 -11.601 -5.491 1.00 97.19 168 TYR A O 1
ATOM 1313 N N . ILE A 1 169 ? -2.513 -10.041 -3.885 1.00 96.38 169 ILE A N 1
ATOM 1314 C CA . ILE A 1 169 ? -1.940 -8.960 -4.704 1.00 96.38 169 ILE A CA 1
ATOM 1315 C C . ILE A 1 169 ? -0.508 -9.303 -5.152 1.00 96.38 169 ILE A C 1
ATOM 1317 O O . ILE A 1 169 ? -0.177 -9.126 -6.327 1.00 96.38 169 ILE A O 1
ATOM 1321 N N . ALA A 1 170 ? 0.324 -9.859 -4.265 1.00 95.81 170 ALA A N 1
ATOM 1322 C CA . ALA A 1 170 ? 1.679 -10.312 -4.599 1.00 95.81 170 ALA A CA 1
ATOM 1323 C C . ALA A 1 170 ? 1.693 -11.490 -5.591 1.00 95.81 170 ALA A C 1
ATOM 1325 O O . ALA A 1 170 ? 2.628 -11.649 -6.381 1.00 95.81 170 ALA A O 1
ATOM 1326 N N . THR A 1 171 ? 0.666 -12.340 -5.563 1.00 96.12 171 THR A N 1
ATOM 1327 C CA . THR A 1 171 ? 0.508 -13.460 -6.503 1.00 96.12 171 THR A CA 1
ATOM 1328 C C . THR A 1 171 ? 0.132 -12.963 -7.897 1.00 96.12 171 THR A C 1
ATOM 1330 O O . THR A 1 171 ? 0.751 -13.373 -8.884 1.00 96.12 171 THR A O 1
ATOM 1333 N N . GLU A 1 172 ? -0.809 -12.020 -7.974 1.00 95.19 172 GLU A N 1
ATOM 1334 C CA . GLU A 1 172 ? -1.223 -11.354 -9.217 1.00 95.19 172 GLU A CA 1
ATOM 1335 C C . GLU A 1 172 ? -0.115 -10.462 -9.810 1.00 95.19 172 GLU A C 1
ATOM 1337 O O . GLU A 1 172 ? -0.114 -10.146 -11.007 1.00 95.19 172 GLU A O 1
ATOM 1342 N N . GLY A 1 173 ? 0.858 -10.074 -8.987 1.00 94.69 173 GLY A N 1
ATOM 1343 C CA . GLY A 1 173 ? 2.078 -9.375 -9.365 1.00 94.69 173 GLY A CA 1
ATOM 1344 C C . GLY A 1 173 ? 1.980 -7.862 -9.183 1.00 94.69 173 GLY A C 1
ATOM 1345 O O . GLY A 1 173 ? 1.036 -7.219 -9.655 1.00 94.69 173 GLY A O 1
ATOM 1346 N N . VAL A 1 174 ? 3.003 -7.285 -8.570 1.00 95.50 174 VAL A N 1
ATOM 1347 C CA . VAL A 1 174 ? 3.128 -5.867 -8.245 1.00 95.50 174 VAL A CA 1
ATOM 1348 C C . VAL A 1 174 ? 4.000 -5.196 -9.301 1.00 95.50 174 VAL A C 1
ATOM 1350 O O . VAL A 1 174 ? 5.118 -5.618 -9.586 1.00 95.50 174 VAL A O 1
ATOM 1353 N N . ALA A 1 175 ? 3.463 -4.159 -9.934 1.00 93.88 175 ALA A N 1
ATOM 1354 C CA . ALA A 1 175 ? 4.151 -3.367 -10.951 1.00 93.88 175 ALA A CA 1
ATOM 1355 C C . ALA A 1 175 ? 4.539 -1.971 -10.434 1.00 93.88 175 ALA A C 1
ATOM 1357 O O . ALA A 1 175 ? 5.517 -1.396 -10.907 1.00 93.88 175 ALA A O 1
ATOM 1358 N N . ALA A 1 176 ? 3.800 -1.435 -9.458 1.00 91.25 176 ALA A N 1
ATOM 1359 C CA . ALA A 1 176 ? 4.075 -0.154 -8.816 1.00 91.25 176 ALA A CA 1
ATOM 1360 C C . ALA A 1 176 ? 4.086 -0.321 -7.290 1.00 91.25 176 ALA A C 1
ATOM 1362 O O . ALA A 1 176 ? 3.099 -0.786 -6.712 1.00 91.25 176 ALA A O 1
ATOM 1363 N N . ALA A 1 177 ? 5.192 0.061 -6.650 1.00 86.56 177 ALA A N 1
ATOM 1364 C CA . ALA A 1 177 ? 5.324 0.008 -5.199 1.00 86.56 177 ALA A CA 1
ATOM 1365 C C . ALA A 1 177 ? 4.416 1.055 -4.515 1.00 86.56 177 ALA A C 1
ATOM 1367 O O . ALA A 1 177 ? 4.247 2.159 -5.046 1.00 86.56 177 ALA A O 1
ATOM 1368 N N . PRO A 1 178 ? 3.817 0.732 -3.355 1.00 83.50 178 PRO A N 1
ATOM 1369 C CA . PRO A 1 178 ? 3.010 1.674 -2.590 1.00 83.50 178 PRO A CA 1
ATOM 1370 C C . PRO A 1 178 ? 3.905 2.622 -1.778 1.00 83.50 178 PRO A C 1
ATOM 1372 O O . PRO A 1 178 ? 4.256 2.339 -0.640 1.00 83.50 178 PRO A O 1
ATOM 1375 N N . ASP A 1 179 ? 4.244 3.776 -2.350 1.00 75.56 179 ASP A N 1
ATOM 1376 C CA . ASP A 1 179 ? 5.156 4.757 -1.729 1.00 75.56 179 ASP A CA 1
ATOM 1377 C C . ASP A 1 179 ? 4.589 5.435 -0.464 1.00 75.56 179 ASP A C 1
ATOM 1379 O O . ASP A 1 179 ? 5.293 6.089 0.295 1.00 75.56 179 ASP A O 1
ATOM 1383 N N . ASN A 1 180 ? 3.287 5.289 -0.210 1.00 76.31 180 ASN A N 1
ATOM 1384 C CA . ASN A 1 180 ? 2.652 5.794 1.004 1.00 76.31 180 ASN A CA 1
ATOM 1385 C C . ASN A 1 180 ? 2.423 4.712 2.068 1.00 76.31 180 ASN A C 1
ATOM 1387 O O . ASN A 1 180 ? 1.644 4.953 2.996 1.00 76.31 180 ASN A O 1
ATOM 1391 N N . ALA A 1 181 ? 3.039 3.536 1.908 1.00 83.00 181 ALA A N 1
ATOM 1392 C CA . ALA A 1 181 ? 3.013 2.498 2.921 1.00 83.00 181 ALA A CA 1
ATOM 1393 C C . ALA A 1 181 ? 3.602 3.044 4.228 1.00 83.00 181 ALA A C 1
ATOM 1395 O O . ALA A 1 181 ? 4.659 3.672 4.242 1.00 83.00 181 ALA A O 1
ATOM 1396 N N . ARG A 1 182 ? 2.873 2.846 5.322 1.00 80.44 182 ARG A N 1
ATOM 1397 C CA . ARG A 1 182 ? 3.318 3.160 6.678 1.00 80.44 182 ARG A CA 1
ATOM 1398 C C . ARG A 1 182 ? 3.150 1.903 7.493 1.00 80.44 182 ARG A C 1
ATOM 1400 O O . ARG A 1 182 ? 2.060 1.670 8.021 1.00 80.44 182 ARG A O 1
ATOM 1407 N N . PHE A 1 183 ? 4.187 1.076 7.515 1.00 82.38 183 PHE A N 1
ATOM 1408 C CA . PHE A 1 183 ? 4.102 -0.174 8.244 1.00 82.38 183 PHE A CA 1
ATOM 1409 C C . PHE A 1 183 ? 4.012 0.110 9.739 1.00 82.38 183 PHE A C 1
ATOM 1411 O O . PHE A 1 183 ? 4.614 1.052 10.248 1.00 82.38 183 PHE A O 1
ATOM 1418 N N . TYR A 1 184 ? 3.258 -0.690 10.476 1.00 77.00 184 TYR A N 1
ATOM 1419 C CA . TYR A 1 184 ? 3.139 -0.519 11.923 1.00 77.00 184 TYR A CA 1
ATOM 1420 C C . TYR A 1 184 ? 4.429 -0.871 12.664 1.00 77.00 184 TYR A C 1
ATOM 1422 O O . TYR A 1 184 ? 4.606 -0.512 13.825 1.00 77.00 184 TYR A O 1
ATOM 1430 N N . THR A 1 185 ? 5.331 -1.565 11.978 1.00 71.12 185 THR A N 1
ATOM 1431 C CA . THR A 1 185 ? 6.705 -1.808 12.407 1.00 71.12 185 THR A CA 1
ATOM 1432 C C . THR A 1 185 ? 7.659 -0.681 12.013 1.00 71.12 185 THR A C 1
ATOM 1434 O O . THR A 1 185 ? 8.795 -0.688 12.484 1.00 71.12 185 THR A O 1
ATOM 1437 N N . ASP A 1 186 ? 7.243 0.272 11.165 1.00 64.19 186 ASP A N 1
ATOM 1438 C CA . ASP A 1 186 ? 8.088 1.408 10.796 1.00 64.19 186 ASP A CA 1
ATOM 1439 C C . ASP A 1 186 ? 8.142 2.420 11.933 1.00 64.19 186 ASP A C 1
ATOM 1441 O O . ASP A 1 186 ? 7.150 3.017 12.357 1.00 64.19 186 ASP A O 1
ATOM 1445 N N . TYR A 1 187 ? 9.359 2.665 12.395 1.00 58.06 187 TYR A N 1
ATOM 1446 C CA . TYR A 1 187 ? 9.633 3.663 13.405 1.00 58.06 187 TYR A CA 1
ATOM 1447 C C . TYR A 1 187 ? 9.746 5.037 12.749 1.00 58.06 187 TYR A C 1
ATOM 1449 O O . TYR A 1 187 ? 10.790 5.418 12.216 1.00 58.06 187 TYR A O 1
ATOM 1457 N N . THR A 1 188 ? 8.681 5.831 12.809 1.00 50.47 188 THR A N 1
ATOM 1458 C CA . THR A 1 188 ? 8.761 7.231 12.385 1.00 50.47 188 THR A CA 1
ATOM 1459 C C . THR A 1 188 ? 9.463 8.073 13.448 1.00 50.47 188 THR A C 1
ATOM 1461 O O . THR A 1 188 ? 8.828 8.608 14.355 1.00 50.47 188 THR A O 1
ATOM 1464 N N . GLY A 1 189 ? 10.779 8.229 13.285 1.00 52.25 189 GLY A N 1
ATOM 1465 C CA . GLY A 1 189 ? 11.591 9.221 13.989 1.00 52.25 189 GLY A CA 1
ATOM 1466 C C . GLY A 1 189 ? 12.187 8.746 15.317 1.00 52.25 189 GLY A C 1
ATOM 1467 O O . GLY A 1 189 ? 11.586 7.989 16.069 1.00 52.25 189 GLY A O 1
ATOM 1468 N N . GLY A 1 190 ? 13.403 9.221 15.603 1.00 63.88 190 GLY A N 1
ATOM 1469 C CA . GLY A 1 190 ? 14.072 9.052 16.900 1.00 63.88 190 GLY A CA 1
ATOM 1470 C C . GLY A 1 190 ? 15.350 8.210 16.884 1.00 63.88 190 GLY A C 1
ATOM 1471 O O . GLY A 1 190 ? 16.134 8.317 17.822 1.00 63.88 190 GLY A O 1
ATOM 1472 N N . HIS A 1 191 ? 15.611 7.429 15.829 1.00 76.69 191 HIS A N 1
ATOM 1473 C CA . HIS A 1 191 ? 16.828 6.617 15.725 1.00 76.69 191 HIS A CA 1
ATOM 1474 C C . HIS A 1 191 ? 17.342 6.531 14.279 1.00 76.69 191 HIS A C 1
ATOM 1476 O O . HIS A 1 191 ? 16.604 6.128 13.384 1.00 76.69 191 HIS A O 1
ATOM 1482 N N . PHE A 1 192 ? 18.616 6.861 14.037 1.00 79.25 192 PHE A N 1
ATOM 1483 C CA . PHE A 1 192 ? 19.188 6.894 12.679 1.00 79.25 192 PHE A CA 1
ATOM 1484 C C . PHE A 1 192 ? 19.130 5.540 11.955 1.00 79.25 192 PHE A C 1
ATOM 1486 O O . PHE A 1 192 ? 18.870 5.511 10.758 1.00 79.25 192 PHE A O 1
ATOM 1493 N N . LEU A 1 193 ? 19.297 4.421 12.676 1.00 80.62 193 LEU A N 1
ATOM 1494 C CA . LEU A 1 193 ? 19.166 3.065 12.105 1.00 80.62 193 LEU A CA 1
ATOM 1495 C C . LEU A 1 193 ? 17.756 2.719 11.604 1.00 80.62 193 LEU A C 1
ATOM 1497 O O . LEU A 1 193 ? 17.560 1.661 11.024 1.00 80.62 193 LEU A O 1
ATOM 1501 N N . LEU A 1 194 ? 16.765 3.567 11.855 1.00 75.38 194 LEU A N 1
ATOM 1502 C CA . LEU A 1 194 ? 15.388 3.333 11.428 1.00 75.38 194 LEU A CA 1
ATOM 1503 C C . LEU A 1 194 ? 14.968 4.293 10.310 1.00 75.38 194 LEU A C 1
ATOM 1505 O O . LEU A 1 194 ? 13.832 4.260 9.855 1.00 75.38 194 LEU A O 1
ATOM 1509 N N . MET A 1 195 ? 15.880 5.155 9.854 1.00 75.62 195 MET A N 1
ATOM 1510 C CA . MET A 1 195 ? 15.618 6.107 8.780 1.00 75.62 195 MET A CA 1
ATOM 1511 C C . MET A 1 195 ? 16.112 5.537 7.452 1.00 75.62 195 MET A C 1
ATOM 1513 O O . MET A 1 195 ? 17.306 5.295 7.291 1.00 75.62 195 MET A O 1
ATOM 1517 N N . ILE A 1 196 ? 15.227 5.382 6.466 1.00 72.50 196 ILE A N 1
ATOM 1518 C CA . ILE A 1 196 ? 15.634 4.941 5.122 1.00 72.50 196 ILE A CA 1
ATOM 1519 C C . ILE A 1 196 ? 16.645 5.910 4.489 1.00 72.50 196 ILE A C 1
ATOM 1521 O O . ILE A 1 196 ? 17.675 5.476 3.972 1.00 72.50 196 ILE A O 1
ATOM 1525 N N . ASP A 1 197 ? 16.433 7.217 4.665 1.00 76.62 197 ASP A N 1
ATOM 1526 C CA . ASP A 1 197 ? 17.322 8.280 4.185 1.00 76.62 197 ASP A CA 1
ATOM 1527 C C . ASP A 1 197 ? 18.765 8.132 4.694 1.00 76.62 197 ASP A C 1
ATOM 1529 O O . ASP A 1 197 ? 19.716 8.493 3.999 1.00 76.62 197 ASP A O 1
ATOM 1533 N N . PHE A 1 198 ? 18.951 7.580 5.900 1.00 83.94 198 PHE A N 1
ATOM 1534 C CA . PHE A 1 198 ? 20.276 7.304 6.452 1.00 83.94 198 PHE A CA 1
ATOM 1535 C C . PHE A 1 198 ? 21.000 6.237 5.621 1.00 83.94 198 PHE A C 1
ATOM 1537 O O . PHE A 1 198 ? 22.159 6.425 5.242 1.00 83.94 198 PHE A O 1
ATOM 1544 N N . TYR A 1 199 ? 20.315 5.148 5.270 1.00 82.69 199 TYR A N 1
ATOM 1545 C CA . TYR A 1 199 ? 20.876 4.088 4.431 1.00 82.69 199 TYR A CA 1
ATOM 1546 C C . TYR A 1 199 ? 21.092 4.545 2.989 1.00 82.69 199 TYR A C 1
ATOM 1548 O O . TYR A 1 199 ? 22.143 4.254 2.409 1.00 82.69 199 TYR A O 1
ATOM 1556 N N . GLU A 1 200 ? 20.161 5.312 2.424 1.00 83.62 200 GLU A N 1
ATOM 1557 C CA . GLU A 1 200 ? 20.330 5.912 1.098 1.00 83.62 200 GLU A CA 1
ATOM 1558 C C . GLU A 1 200 ? 21.522 6.873 1.060 1.00 83.62 200 GLU A C 1
ATOM 1560 O O . GLU A 1 200 ? 22.307 6.857 0.107 1.00 83.62 200 GLU A O 1
ATOM 1565 N N . ALA A 1 201 ? 21.730 7.664 2.117 1.00 85.62 201 ALA A N 1
ATOM 1566 C CA . ALA A 1 201 ? 22.886 8.542 2.232 1.00 85.62 201 ALA A CA 1
ATOM 1567 C C . ALA A 1 201 ? 24.209 7.761 2.301 1.00 85.62 201 ALA A C 1
ATOM 1569 O O . ALA A 1 201 ? 25.190 8.187 1.683 1.00 85.62 201 ALA A O 1
ATOM 1570 N N . ILE A 1 202 ? 24.251 6.612 2.989 1.00 84.81 202 ILE A N 1
ATOM 1571 C CA . ILE A 1 202 ? 25.421 5.712 2.992 1.00 84.81 202 ILE A CA 1
ATOM 1572 C C . ILE A 1 202 ? 25.658 5.147 1.590 1.00 84.81 202 ILE A C 1
ATOM 1574 O O . ILE A 1 202 ? 26.763 5.272 1.052 1.00 84.81 202 ILE A O 1
ATOM 1578 N N . ALA A 1 203 ? 24.628 4.551 0.986 1.00 88.56 203 ALA A N 1
ATOM 1579 C CA . ALA A 1 203 ? 24.712 3.915 -0.326 1.00 88.56 203 ALA A CA 1
ATOM 1580 C C . ALA A 1 203 ? 25.137 4.917 -1.414 1.00 88.56 203 ALA A C 1
ATOM 1582 O O . ALA A 1 203 ? 26.009 4.625 -2.237 1.00 88.56 203 ALA A O 1
ATOM 1583 N N . GLY A 1 204 ? 24.581 6.129 -1.368 1.00 85.94 204 GLY A N 1
ATOM 1584 C CA . GLY A 1 204 ? 24.889 7.235 -2.272 1.00 85.94 204 GLY A CA 1
ATOM 1585 C C . GLY A 1 204 ? 26.152 8.024 -1.921 1.00 85.94 204 GLY A C 1
ATOM 1586 O O . GLY A 1 204 ? 26.491 8.958 -2.648 1.00 85.94 204 GLY A O 1
ATOM 1587 N N . LYS A 1 205 ? 26.855 7.689 -0.826 1.00 88.25 205 LYS A N 1
ATOM 1588 C CA . LYS A 1 205 ? 28.002 8.455 -0.290 1.00 88.25 205 LYS A CA 1
ATOM 1589 C C . LYS A 1 205 ? 27.690 9.953 -0.148 1.00 88.25 205 LYS A C 1
ATOM 1591 O O . LYS A 1 205 ? 28.530 10.814 -0.425 1.00 88.25 205 LYS A O 1
ATOM 1596 N N . ASN A 1 206 ? 26.463 10.272 0.254 1.00 86.12 206 ASN A N 1
ATOM 1597 C CA . ASN A 1 206 ? 25.955 11.633 0.346 1.00 86.12 206 ASN A CA 1
ATOM 1598 C C . ASN A 1 206 ? 26.367 12.276 1.678 1.00 86.12 206 ASN A C 1
ATOM 1600 O O . ASN A 1 206 ? 25.577 12.396 2.613 1.00 86.12 206 ASN A O 1
ATOM 1604 N N . TRP A 1 207 ? 27.622 12.721 1.763 1.00 83.00 207 TRP A N 1
ATOM 1605 C CA . TRP A 1 207 ? 28.174 13.358 2.967 1.00 83.00 207 TRP A CA 1
ATOM 1606 C C . TRP A 1 207 ? 27.433 14.637 3.382 1.00 83.00 207 TRP A C 1
ATOM 1608 O O . TRP A 1 207 ? 27.417 14.987 4.561 1.00 83.00 207 TRP A O 1
ATOM 1618 N N . CYS A 1 208 ? 26.786 15.323 2.434 1.00 85.00 208 CYS A N 1
ATOM 1619 C CA . CYS A 1 208 ? 25.970 16.498 2.726 1.00 85.00 208 CYS A CA 1
ATOM 1620 C C . CYS A 1 208 ? 24.736 16.136 3.556 1.00 85.00 208 CYS A C 1
ATOM 1622 O O . CYS A 1 208 ? 24.377 16.884 4.461 1.00 85.00 208 CYS A O 1
ATOM 1624 N N . TRP A 1 209 ? 24.118 14.981 3.301 1.00 86.44 209 TRP A N 1
ATOM 1625 C CA . TRP A 1 209 ? 22.981 14.525 4.095 1.00 86.44 209 TRP A CA 1
ATOM 1626 C C . TRP A 1 209 ? 23.365 14.378 5.573 1.00 86.44 209 TRP A C 1
ATOM 1628 O O . TRP A 1 209 ? 22.708 14.967 6.427 1.00 86.44 209 TRP A O 1
ATOM 1638 N N . PHE A 1 210 ? 24.497 13.728 5.865 1.00 83.62 210 PHE A N 1
ATOM 1639 C CA . PHE A 1 210 ? 25.020 13.579 7.230 1.00 83.62 210 PHE A CA 1
ATOM 1640 C C . PHE A 1 210 ? 25.330 14.913 7.912 1.00 83.62 210 PHE A C 1
ATOM 1642 O O . PHE A 1 210 ? 25.088 15.083 9.106 1.00 83.62 210 PHE A O 1
ATOM 1649 N N . TYR A 1 211 ? 25.861 15.873 7.158 1.00 82.00 211 TYR A N 1
ATOM 1650 C CA . TYR A 1 211 ? 26.153 17.207 7.670 1.00 82.00 211 TYR A CA 1
ATOM 1651 C C . TYR A 1 211 ? 24.885 17.936 8.138 1.00 82.00 211 TYR A C 1
ATOM 1653 O O . TYR A 1 211 ? 24.894 18.518 9.220 1.00 82.00 211 TYR A O 1
ATOM 1661 N N . PHE A 1 212 ? 23.801 17.873 7.357 1.00 82.25 212 PHE A N 1
ATOM 1662 C CA . PHE A 1 212 ? 22.555 18.595 7.645 1.00 82.25 212 PHE A CA 1
ATOM 1663 C C . PHE A 1 212 ? 21.567 17.833 8.541 1.00 82.25 212 PHE A C 1
ATOM 1665 O O . PHE A 1 212 ? 20.808 18.475 9.257 1.00 82.25 212 PHE A O 1
ATOM 1672 N N . HIS A 1 213 ? 21.571 16.498 8.519 1.00 77.50 213 HIS A N 1
ATOM 1673 C CA . HIS A 1 213 ? 20.549 15.671 9.182 1.00 77.50 213 HIS A CA 1
ATOM 1674 C C . HIS A 1 213 ? 21.097 14.836 10.340 1.00 77.50 213 HIS A C 1
ATOM 1676 O O . HIS A 1 213 ? 20.338 14.441 11.216 1.00 77.50 213 HIS A O 1
ATOM 1682 N N . ALA A 1 214 ? 22.409 14.589 10.375 1.00 75.75 214 ALA A N 1
ATOM 1683 C CA . ALA A 1 214 ? 23.065 13.805 11.422 1.00 75.75 214 ALA A CA 1
ATOM 1684 C C . ALA A 1 214 ? 24.061 14.642 12.249 1.00 75.75 214 ALA A C 1
ATOM 1686 O O . ALA A 1 214 ? 24.976 14.104 12.872 1.00 75.75 214 ALA A O 1
ATOM 1687 N N . GLY A 1 215 ? 23.900 15.971 12.240 1.00 69.25 215 GLY A N 1
ATOM 1688 C CA . GLY A 1 215 ? 24.632 16.898 13.105 1.00 69.25 215 GLY A CA 1
ATOM 1689 C C . GLY A 1 215 ? 26.129 17.029 12.809 1.00 69.25 215 GLY A C 1
ATOM 1690 O O . GLY A 1 215 ? 26.876 17.387 13.706 1.00 69.25 215 GLY A O 1
ATOM 1691 N N . GLY A 1 216 ? 26.611 16.757 11.588 1.00 62.47 216 GLY A N 1
ATOM 1692 C CA . GLY A 1 216 ? 28.047 16.577 11.282 1.00 62.47 216 GLY A CA 1
ATOM 1693 C C . GLY A 1 216 ? 29.045 17.681 11.710 1.00 62.47 216 GLY A C 1
ATOM 1694 O O . GLY A 1 216 ? 30.252 17.435 11.706 1.00 62.47 216 GLY A O 1
ATOM 1695 N N . ILE A 1 217 ? 28.594 18.880 12.096 1.00 56.28 217 ILE A N 1
ATOM 1696 C CA . ILE A 1 217 ? 29.441 19.955 12.658 1.00 56.28 217 ILE A CA 1
ATOM 1697 C C . ILE A 1 217 ? 29.413 19.975 14.190 1.00 56.28 217 ILE A C 1
ATOM 1699 O O . ILE A 1 217 ? 30.397 20.389 14.811 1.00 56.28 217 ILE A O 1
ATOM 1703 N N . GLU A 1 218 ? 28.311 19.551 14.796 1.00 62.41 218 GLU A N 1
ATOM 1704 C CA . GLU A 1 218 ? 28.084 19.633 16.233 1.00 62.41 218 GLU A CA 1
ATOM 1705 C C . GLU A 1 218 ? 28.992 18.650 16.987 1.00 62.41 218 GLU A C 1
ATOM 1707 O O . GLU A 1 218 ? 29.364 17.613 16.431 1.00 62.41 218 GLU A O 1
ATOM 1712 N N . PRO A 1 219 ? 29.404 18.965 18.230 1.00 59.88 219 PRO A N 1
ATOM 1713 C CA . PRO A 1 219 ? 30.245 18.078 19.038 1.00 59.88 219 PRO A CA 1
ATOM 1714 C C . PRO A 1 219 ? 29.639 16.679 19.216 1.00 59.88 219 PRO A C 1
ATOM 1716 O O . PRO A 1 219 ? 30.378 15.699 19.227 1.00 59.88 219 PRO A O 1
ATOM 1719 N N . ASP A 1 220 ? 28.307 16.607 19.264 1.00 65.75 220 ASP A N 1
ATOM 1720 C CA . ASP A 1 220 ? 27.538 15.380 19.494 1.00 65.75 220 ASP A CA 1
ATOM 1721 C C . ASP A 1 220 ? 27.042 14.732 18.185 1.00 65.75 220 ASP A C 1
ATOM 1723 O O . ASP A 1 220 ? 26.381 13.693 18.200 1.00 65.75 220 ASP A O 1
ATOM 1727 N N . GLY A 1 221 ? 27.381 15.321 17.034 1.00 74.06 221 GLY A N 1
ATOM 1728 C CA . GLY A 1 221 ? 26.960 14.859 15.716 1.00 74.06 221 GLY A CA 1
ATOM 1729 C C . GLY A 1 221 ? 27.500 13.484 15.345 1.00 74.06 221 GLY A C 1
ATOM 1730 O O . GLY A 1 221 ? 28.651 13.162 15.637 1.00 74.06 221 GLY A O 1
ATOM 1731 N N . LEU A 1 222 ? 26.706 12.708 14.606 1.00 80.25 222 LEU A N 1
ATOM 1732 C CA . LEU A 1 222 ? 26.953 11.298 14.300 1.00 80.25 222 LEU A CA 1
ATOM 1733 C C . LEU A 1 222 ? 28.349 11.029 13.717 1.00 80.25 222 LEU A C 1
ATOM 1735 O O . LEU A 1 222 ? 29.003 10.066 14.094 1.00 80.25 222 LEU A O 1
ATOM 1739 N N . LEU A 1 223 ? 28.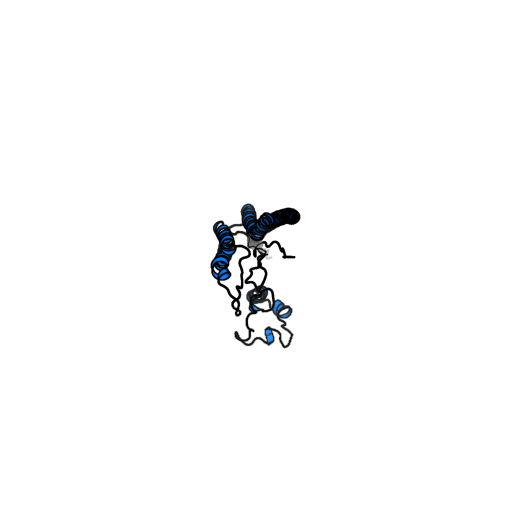836 11.896 12.823 1.00 76.94 223 LEU A N 1
ATOM 1740 C CA . LEU A 1 223 ? 30.156 11.738 12.194 1.00 76.94 223 LEU A CA 1
ATOM 1741 C C . LEU A 1 223 ? 31.339 11.936 13.159 1.00 76.94 223 LEU A C 1
ATOM 1743 O O . LEU A 1 223 ? 32.457 11.544 12.827 1.00 76.94 223 LEU A O 1
ATOM 1747 N N . LYS A 1 224 ? 31.122 12.583 14.308 1.00 78.31 224 LYS A N 1
ATOM 1748 C CA . LYS A 1 224 ? 32.156 12.861 15.316 1.00 78.31 224 LYS A CA 1
ATOM 1749 C C . LYS A 1 224 ? 32.024 11.982 16.553 1.00 78.31 224 LYS A C 1
ATOM 1751 O O . LYS A 1 224 ? 33.041 11.680 17.170 1.00 78.31 224 LYS A O 1
ATOM 1756 N N . SER A 1 225 ? 30.799 11.611 16.916 1.00 82.12 225 SER A N 1
ATOM 1757 C CA . SER A 1 225 ? 30.498 10.869 18.137 1.00 82.12 225 SER A CA 1
ATOM 1758 C C . SER A 1 225 ? 30.458 9.351 17.936 1.00 82.12 225 SER A C 1
ATOM 1760 O O . SER A 1 225 ? 30.729 8.634 18.895 1.00 82.12 225 SER A O 1
ATOM 1762 N N . TYR A 1 226 ? 30.202 8.853 16.717 1.00 83.50 226 TYR A N 1
ATOM 176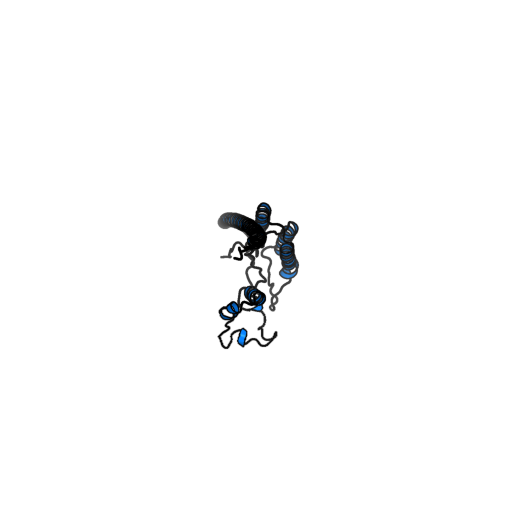3 C CA . TYR A 1 226 ? 30.174 7.416 16.420 1.00 83.50 226 TYR A CA 1
ATOM 1764 C C . TYR A 1 226 ? 31.545 6.748 16.613 1.00 83.50 226 TYR A C 1
ATOM 1766 O O . TYR A 1 226 ? 32.537 7.156 16.004 1.00 83.50 226 TYR A O 1
ATOM 1774 N N . THR A 1 227 ? 31.589 5.673 17.406 1.00 84.62 227 THR A N 1
ATOM 1775 C CA . THR A 1 227 ? 32.809 4.880 17.644 1.00 84.62 227 THR A CA 1
ATOM 1776 C C . THR A 1 227 ? 32.757 3.507 16.981 1.00 84.62 227 THR A C 1
ATOM 1778 O O . THR A 1 227 ? 33.661 3.143 16.229 1.00 84.62 227 THR A O 1
ATOM 1781 N N . ASP A 1 228 ? 31.705 2.739 17.253 1.00 86.38 228 ASP A N 1
ATOM 1782 C CA . ASP A 1 228 ? 31.545 1.353 16.822 1.00 86.38 228 ASP A CA 1
ATOM 1783 C C . ASP A 1 228 ? 30.064 0.932 16.835 1.00 86.38 228 ASP A C 1
ATOM 1785 O O . ASP A 1 228 ? 29.171 1.726 17.123 1.00 86.38 228 ASP A O 1
ATOM 1789 N N . TYR A 1 229 ? 29.791 -0.330 16.501 1.00 81.75 229 TYR A N 1
ATOM 1790 C CA . TYR A 1 229 ? 28.427 -0.841 16.361 1.00 81.75 229 TYR A CA 1
ATOM 1791 C C . TYR A 1 229 ? 27.634 -0.925 17.680 1.00 81.75 229 TYR A C 1
ATOM 1793 O O . TYR A 1 229 ? 26.413 -1.042 17.619 1.00 81.75 229 TYR A O 1
ATOM 1801 N N . HIS A 1 230 ? 28.282 -0.839 18.848 1.00 82.44 230 HIS A N 1
ATOM 1802 C CA . HIS A 1 230 ? 27.626 -0.743 20.163 1.00 82.44 230 HIS A CA 1
ATOM 1803 C C . HIS A 1 230 ? 27.301 0.694 20.569 1.00 82.44 230 HIS A C 1
ATOM 1805 O O . HIS A 1 230 ? 26.674 0.905 21.602 1.00 82.44 230 HIS A O 1
ATOM 1811 N N . TRP A 1 231 ? 27.738 1.687 19.792 1.00 83.88 231 TRP A N 1
ATOM 1812 C CA . TRP A 1 231 ? 27.503 3.097 20.099 1.00 83.88 231 TRP A CA 1
ATOM 1813 C C . TRP A 1 231 ? 26.023 3.487 20.012 1.00 83.88 231 TRP A C 1
ATOM 1815 O O . TRP A 1 231 ? 25.580 4.426 20.672 1.00 83.88 231 TRP A O 1
ATOM 1825 N N . TRP A 1 232 ? 25.255 2.775 19.188 1.00 82.75 232 TRP A N 1
ATOM 1826 C CA . TRP A 1 232 ? 23.840 3.053 18.999 1.00 82.75 232 TRP A CA 1
ATOM 1827 C C . TRP A 1 232 ? 23.061 2.839 20.300 1.00 82.75 232 TRP A C 1
ATOM 1829 O O . TRP A 1 232 ? 23.225 1.796 20.941 1.00 82.75 232 TRP A O 1
ATOM 1839 N N . PRO A 1 233 ? 22.192 3.788 20.696 1.00 80.06 233 PRO A N 1
ATOM 1840 C CA . PRO A 1 233 ? 21.278 3.540 21.796 1.00 80.06 233 PRO A CA 1
ATOM 1841 C C . PRO A 1 233 ? 20.351 2.360 21.454 1.00 80.06 233 PRO A C 1
ATOM 1843 O O . PRO A 1 233 ? 20.211 1.991 20.284 1.00 80.06 233 PRO A O 1
ATOM 1846 N N . PRO A 1 23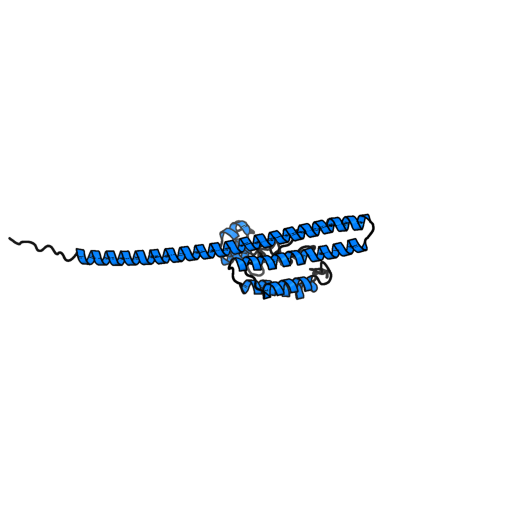4 ? 19.708 1.743 22.460 1.00 79.56 234 PRO A N 1
ATOM 1847 C CA . PRO A 1 234 ? 18.674 0.752 22.205 1.00 79.56 234 PRO A CA 1
ATOM 1848 C C . PRO A 1 234 ? 17.638 1.302 21.224 1.00 79.56 234 PRO A C 1
ATOM 1850 O O . PRO A 1 234 ? 17.291 2.487 21.281 1.00 79.56 234 PRO A O 1
ATOM 1853 N N . LEU A 1 235 ? 17.144 0.437 20.336 1.00 75.94 235 LEU A N 1
ATOM 1854 C CA . LEU A 1 235 ? 16.042 0.818 19.464 1.00 75.94 235 LEU A CA 1
ATOM 1855 C C . LEU A 1 235 ? 14.855 1.264 20.335 1.00 75.94 235 LEU A C 1
ATOM 1857 O O . LEU A 1 235 ? 14.597 0.633 21.365 1.00 75.94 235 LEU A O 1
ATOM 1861 N N . PRO A 1 236 ? 14.157 2.346 19.952 1.00 73.25 236 PRO A N 1
ATOM 1862 C CA . PRO A 1 236 ? 12.952 2.764 20.644 1.00 73.25 236 PRO A CA 1
ATOM 1863 C C . PRO A 1 236 ? 11.935 1.619 20.664 1.00 73.25 236 PRO A C 1
ATOM 1865 O O . PRO A 1 236 ? 11.902 0.772 19.768 1.00 73.25 236 PRO A O 1
ATOM 1868 N N . GLU A 1 237 ? 11.102 1.592 21.698 1.00 68.62 237 GLU A N 1
ATOM 1869 C CA . GLU A 1 237 ? 9.980 0.660 21.757 1.00 68.62 237 GLU A CA 1
ATOM 1870 C C . GLU A 1 237 ? 9.000 0.949 20.616 1.00 68.62 237 GLU A C 1
ATOM 1872 O O . GLU A 1 237 ? 8.845 2.096 20.187 1.00 68.62 237 GLU A O 1
ATOM 1877 N N . ILE A 1 238 ? 8.352 -0.100 20.101 1.00 67.19 238 ILE A N 1
ATOM 1878 C CA . ILE A 1 238 ? 7.316 0.059 19.079 1.00 67.19 238 ILE A CA 1
ATOM 1879 C C . ILE A 1 238 ? 6.165 0.835 19.730 1.00 67.19 238 ILE A C 1
ATOM 1881 O O . ILE A 1 238 ? 5.613 0.364 20.728 1.00 67.19 238 ILE A O 1
ATOM 1885 N N . PRO A 1 239 ? 5.808 2.024 19.218 1.00 63.34 239 PRO A N 1
ATOM 1886 C CA . PRO A 1 239 ? 4.749 2.814 19.816 1.00 63.34 239 PRO A CA 1
ATOM 1887 C C . PRO A 1 239 ? 3.418 2.065 19.730 1.00 63.34 239 PRO A C 1
ATOM 1889 O O . PRO A 1 239 ? 3.021 1.588 18.668 1.00 63.34 239 PRO A O 1
ATOM 1892 N N . HIS A 1 240 ? 2.694 2.005 20.848 1.00 62.41 240 HIS A N 1
ATOM 1893 C CA . HIS A 1 240 ? 1.320 1.520 20.843 1.00 62.41 240 HIS A CA 1
ATOM 1894 C C . HIS A 1 240 ? 0.440 2.518 20.082 1.00 62.41 240 HIS A C 1
ATOM 1896 O O . HIS A 1 240 ? 0.140 3.613 20.566 1.00 62.41 240 HIS A O 1
ATOM 1902 N N . HIS A 1 241 ? 0.028 2.138 18.877 1.00 66.81 241 HIS A N 1
ATOM 1903 C CA . HIS A 1 241 ? -0.910 2.902 18.066 1.00 66.81 241 HIS A CA 1
ATOM 1904 C C . HIS A 1 241 ? -2.274 2.219 18.015 1.00 66.81 241 HIS A C 1
ATOM 1906 O O . HIS A 1 241 ? -2.393 1.002 18.120 1.00 66.81 241 HIS A O 1
ATOM 1912 N N . GLU A 1 242 ? -3.336 3.006 17.838 1.00 69.50 242 GLU A N 1
ATOM 1913 C CA . GLU A 1 242 ? -4.619 2.428 17.456 1.00 69.50 242 GLU A CA 1
ATOM 1914 C C . GLU A 1 242 ? -4.568 2.028 15.977 1.00 69.50 242 GLU A C 1
ATOM 1916 O O . GLU A 1 242 ? -4.521 2.879 15.083 1.00 69.50 242 GLU A O 1
ATOM 1921 N N . TYR A 1 243 ? -4.612 0.725 15.712 1.00 79.38 243 TYR A N 1
ATOM 1922 C CA . TYR A 1 243 ? -4.527 0.156 14.367 1.00 79.38 243 TYR A CA 1
ATOM 1923 C C . TYR A 1 243 ? -5.854 0.278 13.605 1.00 79.38 243 TYR A C 1
ATOM 1925 O O . TYR A 1 243 ? -6.555 -0.691 13.355 1.00 79.38 243 TYR A O 1
ATOM 1933 N N . ILE A 1 244 ? -6.263 1.501 13.272 1.00 82.81 244 ILE A N 1
ATOM 1934 C CA . ILE A 1 244 ? -7.578 1.753 12.652 1.00 82.81 244 ILE A CA 1
ATOM 1935 C C . ILE A 1 244 ? -7.507 1.740 11.123 1.00 82.81 244 ILE A C 1
ATOM 1937 O O . ILE A 1 244 ? -8.516 1.493 10.473 1.00 82.81 244 ILE A O 1
ATOM 1941 N N . ASN A 1 245 ? -6.344 2.026 10.536 1.00 87.19 245 ASN A N 1
ATOM 1942 C CA . ASN A 1 245 ? -6.190 2.249 9.096 1.00 87.19 245 ASN A CA 1
ATOM 1943 C C . ASN A 1 245 ? -5.176 1.288 8.499 1.00 87.19 245 ASN A C 1
ATOM 1945 O O . ASN A 1 245 ? -4.076 1.224 9.031 1.00 87.19 245 ASN A O 1
ATOM 1949 N N . SER A 1 246 ? -5.479 0.685 7.349 1.00 91.25 246 SER A N 1
ATOM 1950 C CA . SER A 1 246 ? -4.495 -0.048 6.537 1.00 91.25 246 SER A CA 1
ATOM 1951 C C . SER A 1 246 ? -3.146 0.675 6.427 1.00 91.25 246 SER A C 1
ATOM 1953 O O . SER A 1 246 ? -3.106 1.888 6.209 1.00 91.25 246 SER A O 1
ATOM 1955 N N . GLU A 1 247 ? -2.055 -0.082 6.518 1.00 89.88 247 GLU A N 1
ATOM 1956 C CA . GLU A 1 247 ? -0.683 0.420 6.358 1.00 89.88 247 GLU A CA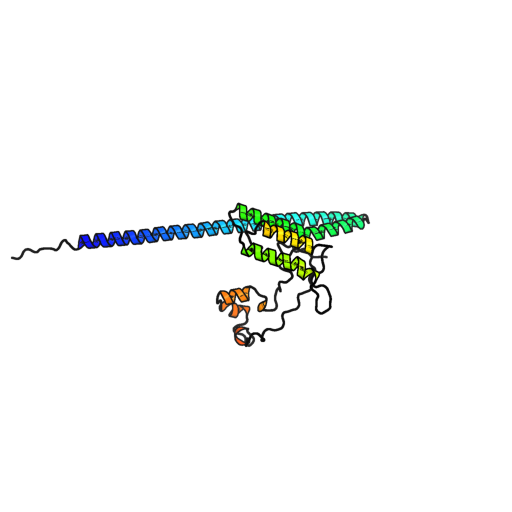 1
ATOM 1957 C C . GLU A 1 247 ? -0.436 0.916 4.930 1.00 89.88 247 GLU A C 1
ATOM 1959 O O . GLU A 1 247 ? 0.197 1.947 4.716 1.00 89.88 247 GLU A O 1
ATOM 1964 N N . ILE A 1 248 ? -0.984 0.204 3.942 1.00 92.12 248 ILE A N 1
ATOM 1965 C CA . ILE A 1 248 ? -0.929 0.577 2.526 1.00 92.12 248 ILE A CA 1
ATOM 1966 C C . ILE A 1 248 ? -2.200 1.340 2.169 1.00 92.12 248 ILE A C 1
ATOM 1968 O O . ILE A 1 248 ? -3.302 0.866 2.451 1.00 92.12 248 ILE A O 1
ATOM 1972 N N . PHE A 1 249 ? -2.057 2.506 1.530 1.00 90.94 249 PHE A N 1
ATOM 1973 C CA . PHE A 1 249 ? -3.177 3.376 1.150 1.00 90.94 249 PHE A CA 1
ATOM 1974 C C . PHE A 1 249 ? -4.154 3.693 2.298 1.00 90.94 249 PHE A C 1
ATOM 1976 O O . PHE A 1 249 ? -5.354 3.866 2.068 1.00 90.94 249 PHE A O 1
ATOM 1983 N N . GLY A 1 250 ? -3.639 3.828 3.525 1.00 87.38 250 GLY A N 1
ATOM 1984 C CA . GLY A 1 250 ? -4.430 4.162 4.710 1.00 87.38 250 GLY A CA 1
ATOM 1985 C C . GLY A 1 250 ? -5.308 5.406 4.538 1.00 87.38 250 GLY A C 1
ATOM 1986 O O . GLY A 1 250 ? -4.957 6.351 3.829 1.00 87.38 250 GLY A O 1
ATOM 1987 N N . LEU A 1 251 ? -6.471 5.398 5.193 1.00 87.12 251 LEU A N 1
ATOM 1988 C CA . LEU A 1 251 ? -7.505 6.432 5.044 1.00 87.12 251 LEU A CA 1
ATOM 1989 C C . LEU A 1 251 ? -7.313 7.637 5.980 1.00 87.12 251 LEU A C 1
ATOM 1991 O O . LEU A 1 251 ? -8.024 8.630 5.853 1.00 87.12 251 LEU A O 1
ATOM 1995 N N . GLY A 1 252 ? -6.365 7.557 6.920 1.00 84.44 252 GLY A N 1
ATOM 1996 C CA . GLY A 1 252 ? -6.061 8.634 7.868 1.00 84.44 252 GLY A CA 1
ATOM 1997 C C . GLY A 1 252 ? -7.192 8.940 8.856 1.00 84.44 252 GLY A C 1
ATOM 1998 O O . GLY A 1 252 ? -7.278 10.059 9.357 1.00 84.44 252 GLY A O 1
ATOM 1999 N N . LEU A 1 253 ? -8.074 7.975 9.120 1.00 85.75 253 LEU A N 1
ATOM 2000 C CA . LEU A 1 253 ? -9.190 8.134 10.048 1.00 85.75 253 LEU A CA 1
ATOM 2001 C C . LEU A 1 253 ? -8.721 8.034 11.500 1.00 85.75 253 LEU A C 1
ATOM 2003 O O . LEU A 1 253 ? -7.828 7.253 11.823 1.00 85.75 253 LEU A O 1
ATOM 2007 N N . THR A 1 254 ? -9.363 8.787 12.387 1.00 81.31 254 THR A N 1
ATOM 2008 C CA . THR A 1 254 ? -9.129 8.730 13.833 1.00 81.31 254 THR A CA 1
ATOM 2009 C C . THR A 1 254 ? -10.439 8.466 14.563 1.00 81.31 254 THR A C 1
ATOM 2011 O O . THR A 1 254 ? -11.503 8.908 14.117 1.00 81.31 254 THR A O 1
ATOM 2014 N N . LYS A 1 255 ? -10.382 7.749 15.691 1.00 70.06 255 LYS A N 1
ATOM 2015 C CA . LYS A 1 255 ? -11.518 7.698 16.616 1.00 70.06 255 LYS A CA 1
ATOM 2016 C C . LYS A 1 255 ? -11.675 9.065 17.286 1.00 70.06 255 LYS A C 1
ATOM 2018 O O . LYS A 1 255 ? -10.683 9.717 17.617 1.00 70.06 255 LYS A O 1
ATOM 2023 N N . ARG A 1 256 ? -12.921 9.502 17.443 1.00 53.75 256 ARG A N 1
ATOM 2024 C CA . ARG A 1 256 ? -13.310 10.676 18.230 1.00 53.75 256 ARG A CA 1
ATOM 2025 C C . ARG A 1 256 ? -14.194 10.247 19.382 1.00 53.75 256 ARG A C 1
ATOM 2027 O O . ARG A 1 256 ? -14.967 9.286 19.175 1.00 53.75 256 ARG A O 1
#

Sequence (256 aa):
MILGSKKSGNRRGQVIIFLVLMLVILFFVVIFNFDLHKILYIKSLAQNAGDASALMAARWQGITLNLIGDLNIMQALALSQGDFVTASAITGCQARLCFSGPMIAFMTAQIAAKNNRAYRNSDFDEIIREHAWTVRNIYPAATSPDGEMLFPEPYPGCWSEYADMLDYIATEGVAAAPDNARFYTDYTGGHFLLMIDFYEAIAGKNWCWFYFHAGGIEPDGLLKSYTDYHWWPPLPEIPHHEYINSEIFGLGLTKR

Secondary structure (DSSP, 8-state):
-------TTHHHHHHHHHHHHHHHHHHHHHHHHHHHHHHHHHHHHHHHHHHHHHHHHHHHHHHHHHHHHHHHHHHHHHHHTT-HHHHHHHHHHHHHHHHHHHHHHHHHHHHHHHHTTPPP-HHHHHHHHHHHHHHHHTTTT-B-TTS-BSS--SSTTHHHHHHHHHHHHHHH--SS--TT---TT---SS-GGG-HHHHHHHHTT-HHHHHHHS-TTSTT-HHHH--STT-SPPPPPPP-----S-SSS-------